Protein AF-A0A1X9SYF9-F1 (afdb_monomer)

Solvent-accessible surface area (backbone atoms only — not comparable to full-atom values): 15281 Å² total; per-residue (Å²): 133,94,76,87,77,91,63,92,72,71,102,50,78,81,69,54,77,59,55,59,50,32,45,74,76,70,69,50,85,77,86,81,74,68,73,82,66,78,78,66,77,74,50,71,61,45,74,48,56,72,55,44,77,38,65,76,47,44,72,47,78,45,31,43,41,29,40,47,16,34,39,34,60,60,11,31,36,79,63,63,41,55,64,29,27,32,30,34,43,80,71,40,40,79,76,49,59,80,59,57,72,71,60,48,53,50,50,68,72,63,43,67,86,42,44,50,78,73,77,57,63,93,61,71,82,89,57,60,70,65,59,55,50,53,52,50,52,50,37,45,73,70,63,74,56,64,80,49,79,79,80,88,78,54,72,68,56,52,57,53,55,73,67,45,77,80,75,72,74,69,72,81,76,66,73,73,78,72,69,80,60,54,77,64,53,50,49,50,54,50,50,52,53,50,52,54,50,54,52,51,51,53,52,49,52,52,51,50,50,51,52,53,52,52,62,68,34,67,68,49,50,49,50,55,48,49,54,55,15,61,78,34,42,94,78,50,18,59,66,54,36,56,59,50,49,53,52,53,53,56,64,72,74,108

Secondary structure (DSSP, 8-state):
-------S--S-TT--HHHHHIIIII-------------PPPPPPEE-TT-EE-TT-EE-TT-EE-TT-EE-TT-EE-S-B-TTEEEETTTTEEEEESS-HHHHHHHHHHTGGGS-GGGGTT--TTS-HHHHHHHHHHHHHTT-----------HHHHHHHHHS-------S----------HHHHHHHHHHHHHHHHHHHHHHHHHHHHHHHHHHSHHHHHHHHHHHHHHTGGGTHHHHHHHHHHHHHHHHH-

Organism: NCBI:txid1660073

Mean predicted aligned error: 18.19 Å

Foldseek 3Di:
DPDDDPDLDDLALPPCPNQVVCCVPVVDHDDRDNPPPPPPPFADEAEDALEAEDACEAERTNEYADALEYEDHNEDDDHHDDHQFYWGDVPIDGPDGPDDPVLSVLCVVLVVVQWDPCVQPPPDPVDDSVSSSVVSVVCVVVVVTDGDDDDDDDPVNVVVVVPDDPPPPPPPDPDPPPDPPPPVVVVVVVVVVVVVVVVVVVVVVVVVVVVVVVCLDLVNQLVVLVVVLVVCVVVVSVVVSVVVNVVSVVVSVD

Sequence (254 aa):
MDTISTSSFIYNPTFYIFKDASIRQIGKSYTHTPCHHLVSPSPLTIFENDVYVCTNALLKPGITLHTGCVVAQNAIVTKDVPPYAIVGGSPAKILKYRFDEPTRNRLLKLKWWEYHFADFDGIDAMKDINYYLDELESRIQNQTIKPFYPRKMQFEELIQISKQPVSVVKPQTTPQPPQEPSLQDQIISLKEQISKKDNEIKALQTSYQKAANFKNHLSYKLGNSLIKAHKSWYKGGYIKFIFEAIKIKNKHKN

Radius of gyration: 36.3 Å; Cα contacts (8 Å, |Δi|>4): 232; chains: 1; bounding box: 90×68×86 Å

InterPro domains:
  IPR011004 Trimeric LpxA-like superfamily [SSF51161] (45-119)
  IPR050179 Transferase hexapeptide repeat [PTHR43300] (45-107)
  IPR059418 Repeat of unknown function DUF8374 [PF28160] (207-254)

pLDDT: mean 83.13, std 14.81, range [39.03, 98.5]

Structure (mmCIF, N/CA/C/O backbone):
data_AF-A0A1X9SYF9-F1
#
_entry.id   AF-A0A1X9SYF9-F1
#
loop_
_atom_site.group_PDB
_atom_site.id
_atom_site.type_symbol
_atom_site.label_atom_id
_atom_site.label_alt_id
_atom_site.label_comp_id
_atom_site.label_asym_id
_atom_site.label_entity_id
_atom_site.label_seq_id
_atom_site.pdbx_PDB_ins_code
_atom_site.Cartn_x
_atom_site.Cartn_y
_atom_site.Cartn_z
_atom_site.occupancy
_atom_site.B_iso_or_equiv
_atom_site.auth_seq_id
_atom_site.auth_comp_id
_atom_site.auth_asym_id
_atom_site.auth_atom_id
_atom_site.pdbx_PDB_model_num
ATOM 1 N N . MET A 1 1 ? 29.650 -4.340 -17.008 1.00 48.00 1 MET A N 1
ATOM 2 C CA . MET A 1 1 ? 29.588 -4.624 -18.459 1.00 48.00 1 MET A CA 1
ATOM 3 C C . MET A 1 1 ? 28.233 -5.267 -18.652 1.00 48.00 1 MET A C 1
ATOM 5 O O . MET A 1 1 ? 28.071 -6.427 -18.304 1.00 48.00 1 MET A O 1
ATOM 9 N N . ASP A 1 2 ? 27.238 -4.475 -19.041 1.00 58.78 2 ASP A N 1
ATOM 10 C CA . ASP A 1 2 ? 25.835 -4.809 -18.730 1.00 58.78 2 ASP A CA 1
ATOM 11 C C . ASP A 1 2 ? 25.150 -5.578 -19.869 1.00 58.78 2 ASP A C 1
ATOM 13 O O . ASP A 1 2 ? 24.033 -6.065 -19.732 1.00 58.78 2 ASP A O 1
ATOM 17 N N . THR A 1 3 ? 25.848 -5.729 -20.996 1.00 61.09 3 THR A N 1
ATOM 18 C CA . THR A 1 3 ? 25.384 -6.448 -22.182 1.00 61.09 3 THR A CA 1
ATOM 19 C C . THR A 1 3 ? 26.535 -7.217 -22.822 1.00 61.09 3 THR A C 1
ATOM 21 O O . THR A 1 3 ? 27.606 -6.649 -23.050 1.00 61.09 3 THR A O 1
ATOM 24 N N . ILE A 1 4 ? 26.295 -8.479 -23.175 1.00 63.41 4 ILE A N 1
ATOM 25 C CA . ILE A 1 4 ? 27.178 -9.317 -23.996 1.00 63.41 4 ILE A CA 1
ATOM 26 C C . ILE A 1 4 ? 26.390 -9.700 -25.250 1.00 63.41 4 ILE A C 1
ATOM 28 O O . ILE A 1 4 ? 25.206 -10.015 -25.166 1.00 63.41 4 ILE A O 1
ATOM 32 N N . SER A 1 5 ? 27.028 -9.656 -26.416 1.00 69.31 5 SER A N 1
ATOM 33 C CA . SER A 1 5 ? 26.413 -10.038 -27.687 1.00 69.31 5 SER A CA 1
ATOM 34 C C . SER A 1 5 ? 27.425 -10.777 -28.551 1.00 69.31 5 SER A C 1
ATOM 36 O O . SER A 1 5 ? 28.618 -10.476 -28.520 1.00 69.31 5 SER A O 1
ATOM 38 N N . THR A 1 6 ? 26.934 -11.751 -29.312 1.00 76.88 6 THR A N 1
ATOM 39 C CA . THR A 1 6 ? 27.707 -12.540 -30.280 1.00 76.88 6 THR A CA 1
ATOM 40 C C . THR A 1 6 ? 27.831 -11.845 -31.635 1.00 76.88 6 THR A C 1
ATOM 42 O O . THR A 1 6 ? 28.597 -12.297 -32.483 1.00 76.88 6 THR A O 1
ATOM 45 N N . SER A 1 7 ? 27.096 -10.749 -31.855 1.00 72.94 7 SER A N 1
ATOM 46 C CA . SER A 1 7 ? 27.163 -9.999 -33.105 1.00 72.94 7 SER A CA 1
ATOM 47 C C . SER A 1 7 ? 28.492 -9.265 -33.224 1.00 72.94 7 SER A C 1
ATOM 49 O O . SER A 1 7 ? 28.841 -8.463 -32.360 1.00 72.94 7 SER A O 1
ATOM 51 N N . SER A 1 8 ? 29.186 -9.464 -34.344 1.00 67.69 8 SER A N 1
ATOM 52 C CA . SER A 1 8 ? 30.403 -8.721 -34.694 1.00 67.69 8 SER A CA 1
ATOM 53 C C . SER A 1 8 ? 30.142 -7.239 -34.999 1.00 67.69 8 SER A C 1
ATOM 55 O O . SER A 1 8 ? 31.089 -6.466 -35.128 1.00 67.69 8 SER A O 1
ATOM 57 N N . PHE A 1 9 ? 28.871 -6.833 -35.104 1.00 67.56 9 PHE A N 1
ATOM 58 C CA . PHE A 1 9 ? 28.447 -5.464 -35.388 1.00 67.56 9 PHE A CA 1
ATOM 59 C C . PHE A 1 9 ? 27.277 -5.048 -34.483 1.00 67.56 9 PHE A C 1
ATOM 61 O O . PHE A 1 9 ? 26.246 -5.723 -34.443 1.00 67.56 9 PHE A O 1
ATOM 68 N N . ILE A 1 10 ? 27.422 -3.944 -33.741 1.00 64.88 10 ILE A N 1
ATOM 69 C CA . ILE A 1 10 ? 26.375 -3.400 -32.859 1.00 64.88 10 ILE A CA 1
ATOM 70 C C . ILE A 1 10 ? 26.370 -1.878 -32.973 1.00 64.88 10 ILE A C 1
ATOM 72 O O . ILE A 1 10 ? 27.423 -1.245 -32.919 1.00 64.88 10 ILE A O 1
ATOM 76 N N . TYR A 1 11 ? 25.176 -1.288 -33.034 1.00 63.00 11 TYR A N 1
ATOM 77 C CA . TYR A 1 11 ? 24.943 0.155 -32.898 1.00 63.00 11 TYR A CA 1
ATOM 78 C C . TYR A 1 11 ? 25.127 0.637 -31.444 1.00 63.00 11 TYR A C 1
ATOM 80 O O . TYR A 1 11 ? 24.291 1.353 -30.904 1.00 63.00 11 TYR A O 1
ATOM 88 N N . ASN A 1 12 ? 26.190 0.198 -30.768 1.00 62.81 12 ASN A N 1
ATOM 89 C CA . ASN A 1 12 ? 26.530 0.624 -29.415 1.00 62.81 12 ASN A CA 1
ATOM 90 C C . ASN A 1 12 ? 27.924 1.259 -29.444 1.00 62.81 12 ASN A C 1
ATOM 92 O O . ASN A 1 12 ? 28.882 0.598 -29.863 1.00 62.81 12 ASN A O 1
ATOM 96 N N . PRO A 1 13 ? 28.067 2.519 -28.993 1.00 59.25 13 PRO A N 1
ATOM 97 C CA . PRO A 1 13 ? 29.336 3.207 -29.072 1.00 59.25 13 PRO A CA 1
ATOM 98 C C . PRO A 1 13 ? 30.442 2.637 -28.170 1.00 59.25 13 PRO A C 1
ATOM 100 O O . PRO A 1 13 ? 31.621 2.904 -28.380 1.00 59.25 13 PRO A O 1
ATOM 103 N N . THR A 1 14 ? 30.076 1.824 -27.184 1.00 61.22 14 THR A N 1
ATOM 104 C CA . THR A 1 14 ? 30.963 1.289 -26.143 1.00 61.22 14 THR A CA 1
ATOM 105 C C . THR A 1 14 ? 31.277 -0.197 -26.352 1.00 61.22 14 THR A C 1
ATOM 107 O O . THR A 1 14 ? 31.866 -0.842 -25.488 1.00 61.22 14 THR A O 1
ATOM 110 N N . PHE A 1 15 ? 30.909 -0.786 -27.491 1.00 67.00 15 PHE A N 1
ATOM 111 C CA . PHE A 1 15 ? 31.170 -2.200 -27.749 1.00 67.00 15 PHE A CA 1
ATOM 112 C C . PHE A 1 15 ? 32.615 -2.435 -28.226 1.00 67.00 15 PHE A C 1
ATOM 114 O O . PHE A 1 15 ? 32.917 -2.403 -29.417 1.00 67.00 15 PHE A O 1
ATOM 121 N N . TYR A 1 16 ? 33.528 -2.649 -27.275 1.00 67.25 16 TYR A N 1
ATOM 122 C CA . TYR A 1 16 ? 34.974 -2.735 -27.529 1.00 67.25 16 TYR A CA 1
ATOM 123 C C . TYR A 1 16 ? 35.494 -4.144 -27.853 1.00 67.25 16 TYR A C 1
ATOM 125 O O . TYR A 1 16 ? 36.619 -4.273 -28.330 1.00 67.25 16 TYR A O 1
ATOM 133 N N . ILE A 1 17 ? 34.688 -5.194 -27.645 1.00 68.56 17 ILE A N 1
ATOM 134 C CA . ILE A 1 17 ? 35.121 -6.601 -27.765 1.00 68.56 17 ILE A CA 1
ATOM 135 C C . ILE A 1 17 ? 35.753 -6.903 -29.137 1.00 68.56 17 ILE A C 1
ATOM 137 O O . ILE A 1 17 ? 36.800 -7.543 -29.203 1.00 68.56 17 ILE A O 1
ATOM 141 N N . PHE A 1 18 ? 35.172 -6.404 -30.232 1.00 68.06 18 PHE A N 1
ATOM 142 C CA . PHE A 1 18 ? 35.691 -6.657 -31.584 1.00 68.06 18 PHE A CA 1
ATOM 143 C C . PHE A 1 18 ? 36.717 -5.623 -32.067 1.00 68.06 18 PHE A C 1
ATOM 145 O O . PHE A 1 18 ? 37.439 -5.890 -33.028 1.00 68.06 18 PHE A O 1
ATOM 152 N N . LYS A 1 19 ? 36.843 -4.477 -31.381 1.00 67.19 19 LYS A N 1
ATOM 153 C CA . LYS A 1 19 ? 37.861 -3.462 -31.693 1.00 67.19 19 LYS A CA 1
ATOM 154 C C . LYS A 1 19 ? 39.260 -4.019 -31.450 1.00 67.19 19 LYS A C 1
ATOM 156 O O . LYS A 1 19 ? 40.113 -3.963 -32.335 1.00 67.19 19 LYS A O 1
ATOM 161 N N . ASP A 1 20 ? 39.459 -4.625 -30.282 1.00 69.44 20 ASP A N 1
ATOM 162 C CA . ASP A 1 20 ? 40.738 -5.225 -29.901 1.00 69.44 20 ASP A CA 1
ATOM 163 C C . ASP A 1 20 ? 41.093 -6.418 -30.799 1.00 69.44 20 ASP A C 1
ATOM 165 O O . ASP A 1 20 ? 42.248 -6.571 -31.201 1.00 69.44 20 ASP A O 1
ATOM 169 N N . ALA A 1 21 ? 40.100 -7.235 -31.169 1.00 71.31 21 ALA A N 1
ATOM 170 C CA . ALA A 1 21 ? 40.290 -8.357 -32.088 1.00 71.31 21 ALA A CA 1
ATOM 171 C C . ALA A 1 21 ? 40.690 -7.892 -33.502 1.00 71.31 21 ALA A C 1
ATOM 173 O O . ALA A 1 21 ? 41.637 -8.433 -34.074 1.00 71.31 21 ALA A O 1
ATOM 174 N N . SER A 1 22 ? 40.038 -6.852 -34.041 1.00 72.00 22 SER A N 1
ATOM 175 C CA . SER A 1 22 ? 40.358 -6.283 -35.362 1.00 72.00 22 SER A CA 1
ATOM 176 C C . SER A 1 22 ? 41.793 -5.756 -35.435 1.00 72.00 22 SER A C 1
ATOM 178 O O . SER A 1 22 ? 42.505 -6.030 -36.403 1.00 72.00 22 SER A O 1
ATOM 180 N N . ILE A 1 23 ? 42.244 -5.043 -34.395 1.00 74.81 23 ILE A N 1
ATOM 181 C CA . ILE A 1 23 ? 43.609 -4.502 -34.328 1.00 74.81 23 ILE A CA 1
ATOM 182 C C . ILE A 1 23 ? 44.635 -5.640 -34.258 1.00 74.81 23 ILE A C 1
ATOM 184 O O . ILE A 1 23 ? 45.620 -5.612 -34.991 1.00 74.81 23 ILE A O 1
ATOM 188 N N . ARG A 1 24 ? 44.399 -6.657 -33.415 1.00 76.88 24 ARG A N 1
ATOM 189 C CA . ARG A 1 24 ? 45.356 -7.754 -33.186 1.00 76.88 24 ARG A CA 1
ATOM 190 C C . ARG A 1 24 ? 45.453 -8.751 -34.342 1.00 76.88 24 ARG A C 1
ATOM 192 O O . ARG A 1 24 ? 46.541 -9.255 -34.589 1.00 76.88 24 ARG A O 1
ATOM 199 N N . GLN A 1 25 ? 44.343 -9.074 -35.007 1.00 77.62 25 GLN A N 1
ATOM 200 C CA . GLN A 1 25 ? 44.302 -10.159 -36.002 1.00 77.62 25 GLN A CA 1
ATOM 201 C C . GLN A 1 25 ? 44.331 -9.670 -37.450 1.00 77.62 25 GLN A C 1
ATOM 203 O O . GLN A 1 25 ? 44.892 -10.341 -38.309 1.00 77.62 25 GLN A O 1
ATOM 208 N N . ILE A 1 26 ? 43.712 -8.522 -37.732 1.00 77.12 26 ILE A N 1
ATOM 209 C CA . ILE A 1 26 ? 43.494 -8.037 -39.105 1.00 77.12 26 ILE A CA 1
ATOM 210 C C . ILE A 1 26 ? 44.388 -6.818 -39.399 1.00 77.12 26 ILE A C 1
ATOM 212 O O . ILE A 1 26 ? 44.565 -6.446 -40.557 1.00 77.12 26 ILE A O 1
ATOM 216 N N . GLY A 1 27 ? 44.959 -6.180 -38.366 1.00 76.56 27 GLY A N 1
ATOM 217 C CA . GLY A 1 27 ? 45.813 -4.993 -38.503 1.00 76.56 27 GLY A CA 1
ATOM 218 C C . GLY A 1 27 ? 45.070 -3.757 -39.021 1.00 76.56 27 GLY A C 1
ATOM 219 O O . GLY A 1 27 ? 45.690 -2.757 -39.376 1.00 76.56 27 GLY A O 1
ATOM 220 N N . LYS A 1 28 ? 43.735 -3.812 -39.082 1.00 73.69 28 LYS A N 1
ATOM 221 C CA . LYS A 1 28 ? 42.882 -2.718 -39.548 1.00 73.69 28 LYS A CA 1
ATOM 222 C C . LYS A 1 28 ? 42.306 -1.977 -38.350 1.00 73.69 28 LYS A C 1
ATOM 224 O O . LYS A 1 28 ? 41.539 -2.539 -37.565 1.00 73.69 28 LYS A O 1
ATOM 229 N N . SER A 1 29 ? 42.673 -0.704 -38.235 1.00 66.38 29 SER A N 1
ATOM 230 C CA . SER A 1 29 ? 42.016 0.244 -37.338 1.00 66.38 29 SER A CA 1
ATOM 231 C C . SER A 1 29 ? 40.744 0.765 -38.004 1.00 66.38 29 SER A C 1
ATOM 233 O O . SER A 1 29 ? 40.752 1.054 -39.200 1.00 66.38 29 SER A O 1
ATOM 235 N N . TYR A 1 30 ? 39.655 0.891 -37.250 1.00 68.12 30 TYR A N 1
ATOM 236 C CA . TYR A 1 30 ? 38.452 1.582 -37.704 1.00 68.12 30 TYR A CA 1
ATOM 237 C C . TYR A 1 30 ? 38.091 2.685 -36.712 1.00 68.12 30 TYR A C 1
ATOM 239 O O . TYR A 1 30 ? 38.169 2.509 -35.491 1.00 68.12 30 TYR A O 1
ATOM 247 N N . THR A 1 31 ? 37.717 3.845 -37.245 1.00 64.50 31 THR A N 1
ATOM 248 C CA . THR A 1 31 ? 37.314 4.998 -36.448 1.00 64.50 31 THR A CA 1
ATOM 249 C C . THR A 1 31 ? 35.909 4.750 -35.933 1.00 64.50 31 THR A C 1
ATOM 251 O O . THR A 1 31 ? 34.949 4.680 -36.698 1.00 64.50 31 THR A O 1
ATOM 254 N N . HIS A 1 32 ? 35.784 4.580 -34.624 1.00 60.88 32 HIS A N 1
ATOM 255 C CA . HIS A 1 32 ? 34.481 4.559 -33.989 1.00 60.88 32 HIS A CA 1
ATOM 256 C C . HIS A 1 32 ? 33.986 6.003 -33.894 1.00 60.88 32 HIS A C 1
ATOM 258 O O . HIS A 1 32 ? 34.564 6.802 -33.160 1.00 60.88 32 HIS A O 1
ATOM 264 N N . THR A 1 33 ? 32.973 6.365 -34.680 1.00 61.00 33 THR A N 1
ATOM 265 C CA . THR A 1 33 ? 32.256 7.622 -34.463 1.00 61.00 33 THR A CA 1
ATOM 266 C C . THR A 1 33 ? 31.237 7.350 -33.361 1.00 61.00 33 THR A C 1
ATOM 268 O O . THR A 1 33 ? 30.272 6.621 -33.619 1.00 61.00 33 THR A O 1
ATOM 271 N N . PRO A 1 34 ? 31.424 7.872 -32.132 1.00 58.28 34 PRO A N 1
ATOM 272 C CA . PRO A 1 34 ? 30.404 7.756 -31.108 1.00 58.28 34 PRO A CA 1
ATOM 273 C C . PRO A 1 34 ? 29.142 8.373 -31.678 1.00 58.28 34 PRO A C 1
ATOM 275 O O . PRO A 1 34 ? 29.116 9.546 -32.057 1.00 58.28 34 PRO A O 1
ATOM 278 N N . CYS A 1 35 ? 28.098 7.562 -31.807 1.00 52.97 35 CYS A N 1
ATOM 279 C CA . CYS A 1 35 ? 26.829 8.118 -32.186 1.00 52.97 35 CYS A CA 1
ATOM 280 C C . CYS A 1 35 ? 26.356 8.911 -30.958 1.00 52.97 35 CYS A C 1
ATOM 282 O O . CYS A 1 35 ? 25.985 8.363 -29.922 1.00 52.97 35 CYS A O 1
ATOM 284 N N . HIS A 1 36 ? 26.485 10.237 -31.037 1.00 52.47 36 HIS A N 1
ATOM 285 C CA . HIS A 1 36 ? 25.895 11.180 -30.090 1.00 52.47 36 HIS A CA 1
ATOM 286 C C . HIS A 1 36 ? 24.378 11.181 -30.313 1.00 52.47 36 HIS A C 1
ATOM 288 O O . HIS A 1 36 ? 23.775 12.181 -30.692 1.00 52.47 36 HIS A O 1
ATOM 294 N N . HIS A 1 37 ? 23.745 10.016 -30.205 1.00 52.41 37 HIS A N 1
ATOM 295 C CA . HIS A 1 37 ? 22.302 9.912 -30.253 1.00 52.41 37 HIS A CA 1
ATOM 296 C C . HIS A 1 37 ? 21.805 10.402 -28.907 1.00 52.41 37 HIS A C 1
ATOM 298 O O . HIS A 1 37 ? 21.926 9.703 -27.907 1.00 52.41 37 HIS A O 1
ATOM 304 N N . LEU A 1 38 ? 21.361 11.661 -28.916 1.00 53.19 38 LEU A N 1
ATOM 305 C CA . LEU A 1 38 ? 20.240 12.198 -28.153 1.00 53.19 38 LEU A CA 1
ATOM 306 C C . LEU A 1 38 ? 19.784 11.228 -27.060 1.00 53.19 38 LEU A C 1
ATOM 308 O O . LEU A 1 38 ? 18.825 10.480 -27.251 1.00 53.19 38 LEU A O 1
ATOM 312 N N . VAL A 1 39 ? 20.481 11.213 -25.921 1.00 56.66 39 VAL A N 1
ATOM 313 C CA . VAL A 1 39 ? 19.925 10.613 -24.711 1.00 56.66 39 VAL A CA 1
ATOM 314 C C . VAL A 1 39 ? 18.784 11.545 -24.337 1.00 56.66 39 VAL A C 1
ATOM 316 O O . VAL A 1 39 ? 18.967 12.512 -23.601 1.00 56.66 39 VAL A O 1
ATOM 319 N N . SER A 1 40 ? 17.620 11.334 -24.952 1.00 60.59 40 SER A N 1
ATOM 320 C CA . SER A 1 40 ? 16.382 11.947 -24.505 1.00 60.59 40 SER A CA 1
ATOM 321 C C . SER A 1 40 ? 16.305 11.650 -23.012 1.00 60.59 40 SER A C 1
ATOM 323 O O . SER A 1 40 ? 16.471 10.477 -22.655 1.00 60.59 40 SER A O 1
ATOM 325 N N . PRO A 1 41 ? 16.149 12.671 -22.151 1.00 67.44 41 PRO A N 1
ATOM 326 C CA . PRO A 1 41 ? 16.123 12.454 -20.716 1.00 67.44 41 PRO A CA 1
ATOM 327 C C . PRO A 1 41 ? 15.114 11.347 -20.441 1.00 67.44 41 PRO A C 1
ATOM 329 O O . PRO A 1 41 ? 13.968 11.431 -20.890 1.00 67.44 41 PRO A O 1
ATOM 332 N N . SER A 1 42 ? 15.577 10.267 -19.804 1.00 69.06 42 SER A N 1
ATOM 333 C CA . SER A 1 42 ? 14.707 9.148 -19.467 1.00 69.06 42 SER A CA 1
ATOM 334 C C . SER A 1 42 ? 13.478 9.714 -18.759 1.00 69.06 42 SER A C 1
ATOM 336 O O . SER A 1 42 ? 13.645 10.533 -17.848 1.00 69.06 42 SER A O 1
ATOM 338 N N . PRO A 1 43 ? 12.258 9.342 -19.181 1.00 83.69 43 PRO A N 1
ATOM 339 C CA . PRO A 1 43 ? 11.055 9.874 -18.567 1.00 83.69 43 PRO A CA 1
ATOM 340 C C . PRO A 1 43 ? 11.101 9.607 -17.059 1.00 83.69 43 PRO A C 1
ATOM 342 O O . PRO A 1 43 ? 11.508 8.529 -16.618 1.00 83.69 43 PRO A O 1
ATOM 345 N N . LEU A 1 44 ? 10.739 10.624 -16.278 1.00 89.88 44 LEU A N 1
ATOM 346 C CA . LEU A 1 44 ? 10.793 10.581 -14.819 1.00 89.88 44 LEU A CA 1
ATOM 347 C C . LEU A 1 44 ? 9.846 9.495 -14.300 1.00 89.88 44 LEU A C 1
ATOM 349 O O . LEU A 1 44 ? 8.659 9.503 -14.613 1.00 89.88 44 LEU A O 1
ATOM 353 N N . THR A 1 45 ? 10.373 8.569 -13.501 1.00 93.00 45 THR A N 1
ATOM 354 C CA . THR A 1 45 ? 9.554 7.607 -12.756 1.00 93.00 45 THR A CA 1
ATOM 355 C C . THR A 1 45 ? 9.027 8.287 -11.497 1.00 93.00 45 THR A C 1
ATOM 357 O O . THR A 1 45 ? 9.816 8.795 -10.698 1.00 93.00 45 THR A O 1
ATOM 360 N N . ILE A 1 46 ? 7.708 8.300 -11.318 1.00 95.81 46 ILE A N 1
ATOM 361 C CA . ILE A 1 46 ? 7.040 9.003 -10.217 1.00 95.81 46 ILE A CA 1
ATOM 362 C C . ILE A 1 46 ? 6.632 7.992 -9.146 1.00 95.81 46 ILE A C 1
ATOM 364 O O . ILE A 1 46 ? 6.004 6.975 -9.439 1.00 95.81 46 ILE A O 1
ATOM 368 N N . PHE A 1 47 ? 6.979 8.294 -7.899 1.00 96.69 47 PHE A N 1
ATOM 369 C CA . PHE A 1 47 ? 6.547 7.554 -6.720 1.00 96.69 47 PHE A CA 1
ATOM 370 C C . PHE A 1 47 ? 5.611 8.453 -5.922 1.00 96.69 47 PHE A C 1
ATOM 372 O O . PHE A 1 47 ? 5.993 9.561 -5.546 1.00 96.69 47 PHE A O 1
ATOM 379 N N . GLU A 1 48 ? 4.389 7.988 -5.690 1.00 96.19 48 GLU A N 1
ATOM 380 C CA . GLU A 1 48 ? 3.453 8.666 -4.799 1.00 96.19 48 GLU A CA 1
ATOM 381 C C . GLU A 1 48 ? 3.671 8.246 -3.329 1.00 96.19 48 GLU A C 1
ATOM 383 O O . GLU A 1 48 ? 4.717 7.715 -2.951 1.00 96.19 48 GLU A O 1
ATOM 388 N N . ASN A 1 49 ? 2.688 8.514 -2.470 1.00 95.75 49 ASN A N 1
ATOM 389 C CA . ASN A 1 49 ? 2.794 8.311 -1.028 1.00 95.75 49 ASN A CA 1
ATOM 390 C C . ASN A 1 49 ? 2.552 6.844 -0.639 1.00 95.75 49 ASN A C 1
ATOM 392 O O . ASN A 1 49 ? 1.781 6.141 -1.287 1.00 95.75 49 ASN A O 1
ATOM 396 N N . ASP A 1 50 ? 3.173 6.378 0.446 1.00 95.56 50 ASP A N 1
ATOM 397 C CA . ASP A 1 50 ? 2.985 5.011 0.977 1.00 95.56 50 ASP A CA 1
ATOM 398 C C . ASP A 1 50 ? 3.295 3.883 -0.042 1.00 95.56 50 ASP A C 1
ATOM 400 O O . ASP A 1 50 ? 2.681 2.817 -0.031 1.00 95.56 50 ASP A O 1
ATOM 404 N N . VAL A 1 51 ? 4.232 4.111 -0.969 1.00 97.38 51 VAL A N 1
ATOM 405 C CA . VAL A 1 51 ? 4.658 3.102 -1.954 1.00 97.38 51 VAL A CA 1
ATOM 406 C C . VAL A 1 51 ? 5.707 2.171 -1.348 1.00 97.38 51 VAL A C 1
ATOM 408 O O . VAL A 1 51 ? 6.720 2.624 -0.815 1.00 97.38 51 VAL A O 1
ATOM 411 N N . TYR A 1 52 ? 5.509 0.858 -1.491 1.00 97.19 52 TYR A N 1
ATOM 412 C CA . TYR A 1 52 ? 6.450 -0.155 -1.013 1.00 97.19 52 TYR A CA 1
ATOM 413 C C . TYR A 1 52 ? 7.070 -0.941 -2.171 1.00 97.19 52 TYR A C 1
ATOM 415 O O . TYR A 1 52 ? 6.376 -1.669 -2.881 1.00 97.19 52 TYR A O 1
ATOM 423 N N . VAL A 1 53 ? 8.388 -0.832 -2.355 1.00 97.12 53 VAL A N 1
ATOM 424 C CA . VAL A 1 53 ? 9.134 -1.582 -3.378 1.00 97.12 53 VAL A CA 1
ATOM 425 C C . VAL A 1 53 ? 10.068 -2.579 -2.708 1.00 97.12 53 VAL A C 1
ATOM 427 O O . VAL A 1 53 ? 10.977 -2.201 -1.971 1.00 97.12 53 VAL A O 1
ATOM 430 N N . CYS A 1 54 ? 9.843 -3.866 -2.961 1.00 96.56 54 CYS A N 1
ATOM 431 C CA . CYS A 1 54 ? 10.674 -4.933 -2.423 1.00 96.56 54 CYS A CA 1
ATOM 432 C C . CYS A 1 54 ? 11.990 -5.102 -3.204 1.00 96.56 54 CYS A C 1
ATOM 434 O O . CYS A 1 54 ? 12.176 -4.597 -4.312 1.00 96.56 54 CYS A O 1
ATOM 436 N N . THR A 1 55 ? 12.912 -5.866 -2.618 1.00 96.75 55 THR A N 1
ATOM 437 C CA . THR A 1 55 ? 14.266 -6.103 -3.137 1.00 96.75 55 THR A CA 1
ATOM 438 C C . THR A 1 55 ? 14.278 -6.600 -4.590 1.00 96.75 55 THR A C 1
ATOM 440 O O . THR A 1 55 ? 13.454 -7.425 -4.987 1.00 96.75 55 THR A O 1
ATOM 443 N N . ASN A 1 56 ? 15.253 -6.139 -5.379 1.00 95.69 56 ASN A N 1
ATOM 444 C CA . ASN A 1 56 ? 15.491 -6.554 -6.770 1.00 95.69 56 ASN A CA 1
ATOM 445 C C . ASN A 1 56 ? 14.314 -6.342 -7.744 1.00 95.69 56 ASN A C 1
ATOM 447 O O . ASN A 1 56 ? 14.289 -6.949 -8.814 1.00 95.69 56 ASN A O 1
ATOM 451 N N . ALA A 1 57 ? 13.328 -5.508 -7.409 1.00 96.19 57 ALA A N 1
ATOM 452 C CA . ALA A 1 57 ? 12.320 -5.105 -8.380 1.00 96.19 57 ALA A CA 1
ATOM 453 C C . ALA A 1 57 ? 12.950 -4.235 -9.485 1.00 96.19 57 ALA A C 1
ATOM 455 O O . ALA A 1 57 ? 13.740 -3.332 -9.208 1.00 96.19 57 ALA A O 1
ATOM 456 N N . LEU A 1 58 ? 12.581 -4.496 -10.739 1.00 96.00 58 LEU A N 1
ATOM 457 C CA . LEU A 1 58 ? 12.991 -3.721 -11.907 1.00 96.00 58 LEU A CA 1
ATOM 458 C C . LEU A 1 58 ? 11.815 -2.874 -12.389 1.00 96.00 58 LEU A C 1
ATOM 460 O O . LEU A 1 58 ? 10.743 -3.399 -12.692 1.00 96.00 58 LEU A O 1
ATOM 464 N N . LEU A 1 59 ? 12.023 -1.563 -12.482 1.00 96.00 59 LEU A N 1
ATOM 465 C CA . LEU A 1 59 ? 11.003 -0.601 -12.888 1.00 96.00 59 LEU A CA 1
ATOM 466 C C . LEU A 1 59 ? 11.363 -0.017 -14.252 1.00 96.00 59 LEU A C 1
ATOM 468 O O . LEU A 1 59 ? 12.466 0.497 -14.445 1.00 96.00 59 LEU A O 1
ATOM 472 N N . LYS A 1 60 ? 10.428 -0.071 -15.201 1.00 94.25 60 LYS A N 1
ATOM 473 C CA . LYS A 1 60 ? 10.572 0.634 -16.476 1.00 94.25 60 LYS A CA 1
ATOM 474 C C . LYS A 1 60 ? 10.648 2.152 -16.211 1.00 94.25 60 LYS A C 1
ATOM 476 O O . LYS A 1 60 ? 9.813 2.660 -15.467 1.00 94.25 60 LYS A O 1
ATOM 481 N N . PRO A 1 61 ? 11.587 2.892 -16.827 1.00 90.75 61 PRO A N 1
ATOM 482 C CA . PRO A 1 61 ? 11.607 4.351 -16.740 1.00 90.75 61 PRO A CA 1
ATOM 483 C C . PRO A 1 61 ? 10.294 4.978 -17.229 1.00 90.75 61 PRO A C 1
ATOM 485 O O . PRO A 1 61 ? 9.741 4.542 -18.244 1.00 90.75 61 PRO A O 1
ATOM 488 N N . GLY A 1 62 ? 9.820 6.010 -16.531 1.00 93.25 62 GLY A N 1
ATOM 489 C CA . GLY A 1 62 ? 8.634 6.781 -16.917 1.00 93.25 62 GLY A CA 1
ATOM 490 C C . GLY A 1 62 ? 7.298 6.200 -16.473 1.00 93.25 62 GLY A C 1
ATOM 491 O O . GLY A 1 62 ? 6.275 6.591 -17.026 1.00 93.25 62 GLY A O 1
ATOM 492 N N . ILE A 1 63 ? 7.299 5.253 -15.533 1.00 96.06 63 ILE A N 1
ATOM 493 C CA . ILE A 1 63 ? 6.064 4.746 -14.923 1.00 96.06 63 ILE A CA 1
ATOM 494 C C . ILE A 1 63 ? 5.710 5.523 -13.655 1.00 96.06 63 ILE A C 1
ATOM 496 O O . ILE A 1 63 ? 6.577 6.113 -13.004 1.00 96.06 63 ILE A O 1
ATOM 500 N N . THR A 1 64 ? 4.443 5.452 -13.273 1.00 97.56 64 THR A N 1
ATOM 501 C CA . THR A 1 64 ? 3.930 5.979 -12.009 1.00 97.56 64 THR A CA 1
ATOM 502 C C . THR A 1 64 ? 3.545 4.833 -11.082 1.00 97.56 64 THR A C 1
ATOM 504 O O . THR A 1 64 ? 2.763 3.944 -11.434 1.00 97.56 64 THR A O 1
ATOM 507 N N . LEU A 1 65 ? 4.113 4.847 -9.880 1.00 97.81 65 LEU A N 1
ATOM 508 C CA . LEU A 1 65 ? 3.702 3.995 -8.774 1.00 97.81 65 LEU A CA 1
ATOM 509 C C . LEU A 1 65 ? 2.742 4.796 -7.900 1.00 97.81 65 LEU A C 1
ATOM 511 O O . LEU A 1 65 ? 3.169 5.684 -7.158 1.00 97.81 65 LEU A O 1
ATOM 515 N N . HIS A 1 66 ? 1.446 4.506 -8.022 1.00 98.06 66 HIS A N 1
ATOM 516 C CA . HIS A 1 66 ? 0.427 5.247 -7.295 1.00 98.06 66 HIS A CA 1
ATOM 517 C C . HIS A 1 66 ? 0.401 4.901 -5.805 1.00 98.06 66 HIS A C 1
ATOM 519 O O . HIS A 1 66 ? 0.943 3.895 -5.342 1.00 98.06 66 HIS A O 1
ATOM 525 N N . THR A 1 67 ? -0.287 5.755 -5.062 1.00 97.88 67 THR A N 1
ATOM 526 C CA . THR A 1 67 ? -0.331 5.769 -3.610 1.00 97.88 67 THR A CA 1
ATOM 527 C C . THR A 1 67 ? -0.678 4.401 -3.024 1.00 97.88 67 THR A C 1
ATOM 529 O O . THR A 1 67 ? -1.633 3.741 -3.443 1.00 97.88 67 THR A O 1
ATOM 532 N N . GLY A 1 68 ? 0.084 3.968 -2.023 1.00 96.88 68 GLY A N 1
ATOM 533 C CA . GLY A 1 68 ? -0.186 2.738 -1.284 1.00 96.88 68 GLY A CA 1
ATOM 534 C C . GLY A 1 68 ? 0.150 1.445 -2.033 1.00 96.88 68 GLY A C 1
ATOM 535 O O . GLY A 1 68 ? -0.150 0.366 -1.505 1.00 96.88 68 GLY A O 1
ATOM 536 N N . CYS A 1 69 ? 0.683 1.510 -3.261 1.00 97.69 69 CYS A N 1
ATOM 537 C CA . CYS A 1 69 ? 0.967 0.318 -4.057 1.00 97.69 69 CYS A CA 1
ATOM 538 C C . CYS A 1 69 ? 2.195 -0.456 -3.556 1.00 97.69 69 CYS A C 1
ATOM 540 O O . CYS A 1 69 ? 3.091 0.087 -2.909 1.00 97.69 69 CYS A O 1
ATOM 542 N N . VAL A 1 70 ? 2.222 -1.755 -3.857 1.00 98.25 70 VAL A N 1
ATOM 543 C CA . VAL A 1 70 ? 3.262 -2.681 -3.405 1.00 98.25 70 VAL A CA 1
ATOM 544 C C . VAL A 1 70 ? 3.837 -3.432 -4.595 1.00 98.25 70 VAL A C 1
ATOM 546 O O . VAL A 1 70 ? 3.107 -4.107 -5.320 1.00 98.25 70 VAL A O 1
ATOM 549 N N . VAL A 1 71 ? 5.153 -3.368 -4.763 1.00 98.12 71 VAL A N 1
ATOM 550 C CA . VAL A 1 71 ? 5.898 -4.103 -5.787 1.00 98.12 71 VAL A CA 1
ATOM 551 C C . VAL A 1 71 ? 6.647 -5.252 -5.124 1.00 98.12 71 VAL A C 1
ATOM 553 O O . VAL A 1 71 ? 7.539 -5.029 -4.310 1.00 98.12 71 VAL A O 1
ATOM 556 N N . ALA A 1 72 ? 6.283 -6.485 -5.472 1.00 98.00 72 ALA A N 1
ATOM 557 C CA . ALA A 1 72 ? 6.894 -7.692 -4.929 1.00 98.00 72 ALA A CA 1
ATOM 558 C C . ALA A 1 72 ? 8.371 -7.848 -5.335 1.00 98.00 72 ALA A C 1
ATOM 560 O O . ALA A 1 72 ? 8.852 -7.252 -6.301 1.00 98.00 72 ALA A O 1
ATOM 561 N N . GLN A 1 73 ? 9.086 -8.697 -4.596 1.00 97.44 73 GLN A N 1
ATOM 562 C CA . GLN A 1 73 ? 10.494 -8.993 -4.850 1.00 97.44 73 GLN A CA 1
ATOM 563 C C . GLN A 1 73 ? 10.697 -9.549 -6.269 1.00 97.44 73 GLN A C 1
ATOM 565 O O . GLN A 1 73 ? 9.883 -10.344 -6.742 1.00 97.44 73 GLN A O 1
ATOM 570 N N . ASN A 1 74 ? 11.793 -9.164 -6.933 1.00 97.50 74 ASN A N 1
ATOM 571 C CA . ASN A 1 74 ? 12.145 -9.609 -8.292 1.00 97.50 74 ASN A CA 1
ATOM 572 C C . ASN A 1 74 ? 11.066 -9.329 -9.368 1.00 97.50 74 ASN A C 1
ATOM 574 O O . ASN A 1 74 ? 11.071 -9.957 -10.429 1.00 97.50 74 ASN A O 1
ATOM 578 N N . ALA A 1 75 ? 10.114 -8.422 -9.120 1.00 97.75 75 ALA A N 1
ATOM 579 C CA . ALA A 1 75 ? 9.082 -8.077 -10.097 1.00 97.75 75 ALA A CA 1
ATOM 580 C C . ALA A 1 75 ? 9.632 -7.160 -11.204 1.00 97.75 75 ALA A C 1
ATOM 582 O O . ALA A 1 75 ? 10.408 -6.253 -10.918 1.00 97.75 75 ALA A O 1
ATOM 583 N N . ILE A 1 76 ? 9.190 -7.349 -12.454 1.00 97.81 76 ILE A N 1
ATOM 584 C CA . ILE A 1 76 ? 9.529 -6.469 -13.588 1.00 97.81 76 ILE A CA 1
ATOM 585 C C . ILE A 1 76 ? 8.306 -5.633 -13.968 1.00 97.81 76 ILE A C 1
ATOM 587 O O . ILE A 1 76 ? 7.425 -6.081 -14.708 1.00 97.81 76 ILE A O 1
ATOM 591 N N . VAL A 1 77 ? 8.239 -4.409 -13.452 1.00 97.75 77 VAL A N 1
ATOM 592 C CA . VAL A 1 77 ? 7.112 -3.493 -13.644 1.00 97.75 77 VAL A CA 1
ATOM 593 C C . VAL A 1 77 ? 7.286 -2.717 -14.944 1.00 97.75 77 VAL A C 1
ATOM 595 O O . VAL A 1 77 ? 8.220 -1.938 -15.112 1.00 97.75 77 VAL A O 1
ATOM 598 N N . THR A 1 78 ? 6.365 -2.939 -15.880 1.00 96.69 78 THR A N 1
ATOM 599 C CA . THR A 1 78 ? 6.414 -2.360 -17.236 1.00 96.69 78 THR A CA 1
ATOM 600 C C . THR A 1 78 ? 5.340 -1.304 -17.499 1.00 96.69 78 THR A C 1
ATOM 602 O O . THR A 1 78 ? 5.372 -0.657 -18.549 1.00 96.69 78 THR A O 1
ATOM 605 N N . LYS A 1 79 ? 4.392 -1.137 -16.570 1.00 96.25 79 LYS A N 1
ATOM 606 C CA . LYS A 1 79 ? 3.234 -0.236 -16.646 1.00 96.25 79 LYS A CA 1
ATOM 607 C C . LYS A 1 79 ? 2.989 0.406 -15.283 1.00 96.25 79 LYS A C 1
ATOM 609 O O . LYS A 1 79 ? 3.457 -0.122 -14.277 1.00 96.25 79 LYS A O 1
ATOM 614 N N . ASP A 1 80 ? 2.216 1.483 -15.277 1.00 97.88 80 ASP A N 1
ATOM 615 C CA . ASP A 1 80 ? 1.789 2.157 -14.053 1.00 97.88 80 ASP A CA 1
ATOM 616 C C . ASP A 1 80 ? 1.038 1.203 -13.124 1.00 97.88 80 ASP A C 1
ATOM 618 O O . ASP A 1 80 ? 0.297 0.314 -13.566 1.00 97.88 80 ASP A O 1
ATOM 622 N N . VAL A 1 81 ? 1.254 1.378 -11.823 1.00 98.00 81 VAL A N 1
ATOM 623 C CA . VAL A 1 81 ? 0.681 0.515 -10.790 1.00 98.00 81 VAL A CA 1
ATOM 624 C C . VAL A 1 81 ? -0.441 1.270 -10.082 1.00 98.00 81 VAL A C 1
ATOM 626 O O . VAL A 1 81 ? -0.156 2.307 -9.488 1.00 98.00 81 VAL A O 1
ATOM 629 N N . PRO A 1 82 ? -1.695 0.770 -10.105 1.00 97.94 82 PRO A N 1
ATOM 630 C CA . PRO A 1 82 ? -2.828 1.455 -9.486 1.00 97.94 82 PRO A CA 1
ATOM 631 C C . PRO A 1 82 ? -2.687 1.635 -7.964 1.00 97.94 82 PRO A C 1
ATOM 633 O O . PRO A 1 82 ? -1.982 0.850 -7.317 1.00 97.94 82 PRO A O 1
ATOM 636 N N . PRO A 1 83 ? -3.419 2.595 -7.363 1.00 98.12 83 PRO A N 1
ATOM 637 C CA . PRO A 1 83 ? -3.374 2.814 -5.924 1.00 98.12 83 PRO A CA 1
ATOM 638 C C . PRO A 1 83 ? -3.741 1.553 -5.135 1.00 98.12 83 PRO A C 1
ATOM 640 O O . PRO A 1 83 ? -4.698 0.847 -5.471 1.00 98.12 83 PRO A O 1
ATOM 643 N N . TYR A 1 84 ? -2.985 1.270 -4.075 1.00 98.06 84 TYR A N 1
ATOM 644 C CA . TYR A 1 84 ? -3.144 0.091 -3.212 1.00 98.06 84 TYR A CA 1
ATOM 645 C C . TYR A 1 84 ? -3.094 -1.272 -3.928 1.00 98.06 84 TYR A C 1
ATOM 647 O O . TYR A 1 84 ? -3.476 -2.287 -3.334 1.00 98.06 84 TYR A O 1
ATOM 655 N N . ALA A 1 85 ? -2.640 -1.333 -5.183 1.00 98.25 85 ALA A N 1
ATOM 656 C CA . ALA A 1 85 ? -2.440 -2.592 -5.890 1.00 98.25 85 ALA A CA 1
ATOM 657 C C . ALA A 1 85 ? -1.142 -3.270 -5.435 1.00 98.25 85 ALA A C 1
ATOM 659 O O . ALA A 1 85 ? -0.126 -2.616 -5.209 1.00 98.25 85 ALA A O 1
ATOM 660 N N . ILE A 1 86 ? -1.171 -4.595 -5.337 1.00 98.44 86 ILE A N 1
ATOM 661 C CA . ILE A 1 86 ? 0.002 -5.434 -5.105 1.00 98.44 86 ILE A CA 1
ATOM 662 C C . ILE A 1 86 ? 0.360 -6.088 -6.434 1.00 98.44 86 ILE A C 1
ATOM 664 O O . ILE A 1 86 ? -0.441 -6.853 -6.978 1.00 98.44 86 ILE A O 1
ATOM 668 N N . VAL A 1 87 ? 1.548 -5.800 -6.959 1.00 98.50 87 VAL A N 1
ATOM 669 C CA . VAL A 1 87 ? 2.032 -6.328 -8.239 1.00 98.50 87 VAL A CA 1
ATOM 670 C C . VAL A 1 87 ? 3.230 -7.250 -8.054 1.00 98.50 87 VAL A C 1
ATOM 672 O O . VAL A 1 87 ? 4.061 -7.041 -7.174 1.00 98.50 87 VAL A O 1
ATOM 675 N N . GLY A 1 88 ? 3.340 -8.272 -8.902 1.00 97.94 88 GLY A N 1
ATOM 676 C CA . GLY A 1 88 ? 4.468 -9.202 -8.881 1.00 97.94 88 GLY A CA 1
ATOM 677 C C . GLY A 1 88 ? 4.637 -9.986 -10.1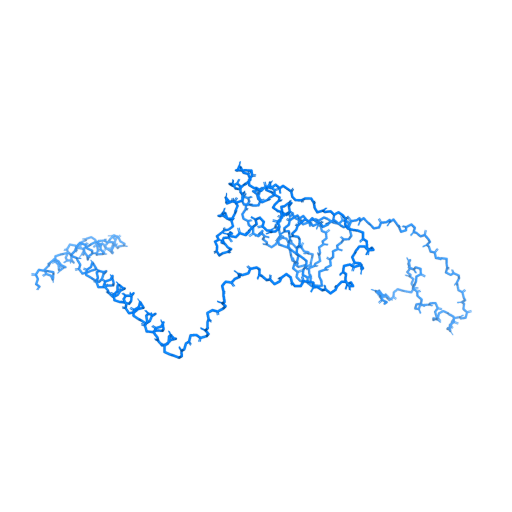79 1.00 97.94 88 GLY A C 1
ATOM 678 O O . GLY A 1 88 ? 3.725 -10.039 -11.007 1.00 97.94 88 GLY A O 1
ATOM 679 N N . GLY A 1 89 ? 5.813 -10.597 -10.347 1.00 96.75 89 GLY A N 1
ATOM 680 C CA . GLY A 1 89 ? 6.173 -11.402 -11.519 1.00 96.75 89 GLY A CA 1
ATOM 681 C C . GLY A 1 89 ? 6.888 -10.626 -12.630 1.00 96.75 89 GLY A C 1
ATOM 682 O O . GLY A 1 89 ? 7.226 -9.453 -12.482 1.00 96.75 89 GLY A O 1
ATOM 683 N N . SER A 1 90 ? 7.127 -11.303 -13.754 1.00 96.31 90 SER A N 1
ATOM 684 C CA . SER A 1 90 ? 7.806 -10.763 -14.937 1.00 96.31 90 SER A CA 1
ATOM 685 C C . SER A 1 90 ? 7.069 -11.197 -16.217 1.00 96.31 90 SER A C 1
ATOM 687 O O . SER A 1 90 ? 7.103 -12.382 -16.550 1.00 96.31 90 SER A O 1
ATOM 689 N N . PRO A 1 91 ? 6.366 -10.291 -16.927 1.00 96.00 91 PRO A N 1
ATOM 690 C CA . PRO A 1 91 ? 6.065 -8.915 -16.527 1.00 96.00 91 PRO A CA 1
ATOM 691 C C . PRO A 1 91 ? 5.133 -8.875 -15.306 1.00 96.00 91 PRO A C 1
ATOM 693 O O . PRO A 1 91 ? 4.297 -9.764 -15.123 1.00 96.00 91 PRO A O 1
ATOM 696 N N . ALA A 1 92 ? 5.268 -7.838 -14.481 1.00 97.50 92 ALA A N 1
ATOM 697 C CA . ALA A 1 92 ? 4.493 -7.688 -13.260 1.00 97.50 92 ALA A CA 1
ATOM 698 C C . ALA A 1 92 ? 2.995 -7.557 -13.566 1.00 97.50 92 ALA A C 1
ATOM 700 O O . ALA A 1 92 ? 2.582 -6.767 -14.420 1.00 97.50 92 ALA A O 1
ATOM 701 N N . LYS A 1 93 ? 2.181 -8.333 -12.849 1.00 98.00 93 LYS A N 1
ATOM 702 C CA . LYS A 1 93 ? 0.716 -8.301 -12.913 1.00 98.00 93 LYS A CA 1
ATOM 703 C C . LYS A 1 93 ? 0.148 -7.964 -11.544 1.00 98.00 93 LYS A C 1
ATOM 705 O O . LYS A 1 93 ? 0.775 -8.255 -10.527 1.00 98.00 93 LYS A O 1
ATOM 710 N N . ILE A 1 94 ? -1.049 -7.383 -11.527 1.00 98.19 94 ILE A N 1
ATOM 711 C CA . ILE A 1 94 ? -1.799 -7.151 -10.291 1.00 98.19 94 ILE A CA 1
ATOM 712 C C . ILE A 1 94 ? -2.200 -8.513 -9.721 1.00 98.19 94 ILE A C 1
ATOM 714 O O . ILE A 1 94 ? -2.901 -9.281 -10.375 1.00 98.19 94 ILE A O 1
ATOM 718 N N . LEU A 1 95 ? -1.723 -8.810 -8.513 1.00 97.56 95 LEU A N 1
ATOM 719 C CA . LEU A 1 95 ? -2.042 -10.026 -7.769 1.00 97.56 95 LEU A CA 1
ATOM 720 C C . LEU A 1 95 ? -3.347 -9.849 -6.993 1.00 97.56 95 LEU A C 1
ATOM 722 O O . LEU A 1 95 ? -4.224 -10.705 -7.030 1.00 97.56 95 LEU A O 1
ATOM 726 N N . LYS A 1 96 ? -3.452 -8.729 -6.273 1.00 97.88 96 LYS A N 1
ATOM 727 C CA . LYS A 1 96 ? -4.627 -8.307 -5.504 1.00 97.88 96 LYS A CA 1
ATOM 728 C C . LYS A 1 96 ? -4.489 -6.838 -5.110 1.00 97.88 96 LYS A C 1
ATOM 730 O O . LYS A 1 96 ? -3.439 -6.236 -5.315 1.00 97.88 96 LYS A O 1
ATOM 735 N N . TYR A 1 97 ? -5.520 -6.291 -4.485 1.00 98.00 97 TYR A N 1
ATOM 736 C CA . TYR A 1 97 ? -5.443 -5.009 -3.788 1.00 98.00 97 TYR A CA 1
ATOM 737 C C . TYR A 1 97 ? -5.248 -5.227 -2.283 1.00 98.00 97 TYR A C 1
ATOM 739 O O . TYR A 1 97 ? -5.644 -6.268 -1.755 1.00 98.00 97 TYR A O 1
ATOM 747 N N . ARG A 1 98 ? -4.633 -4.257 -1.593 1.00 96.50 98 ARG A N 1
ATOM 748 C CA . ARG A 1 98 ? -4.467 -4.280 -0.126 1.00 96.50 98 ARG A CA 1
ATOM 749 C C . ARG A 1 98 ? -5.810 -4.234 0.604 1.00 96.50 98 ARG A C 1
ATOM 751 O O . ARG A 1 98 ? -5.973 -4.934 1.595 1.00 96.50 98 ARG A O 1
ATOM 758 N N . PHE A 1 99 ? -6.747 -3.444 0.078 1.00 96.31 99 PHE A N 1
ATOM 759 C CA . PHE A 1 99 ? -8.065 -3.189 0.663 1.00 96.31 99 PHE A CA 1
ATOM 760 C C . PHE A 1 99 ? -9.171 -3.291 -0.395 1.00 96.31 99 PHE A C 1
ATOM 762 O O . PHE A 1 99 ? -8.892 -3.249 -1.601 1.00 96.31 99 PHE A O 1
ATOM 769 N N . ASP A 1 100 ? -10.418 -3.401 0.054 1.00 95.94 100 ASP A N 1
ATOM 770 C CA . ASP A 1 100 ? -11.620 -3.296 -0.774 1.00 95.94 100 ASP A CA 1
ATOM 771 C C . ASP A 1 100 ? -11.779 -1.889 -1.377 1.00 95.94 100 ASP A C 1
ATOM 773 O O . ASP A 1 100 ? -11.167 -0.916 -0.938 1.00 95.94 100 ASP A O 1
ATOM 777 N N . GLU A 1 101 ? -12.572 -1.784 -2.440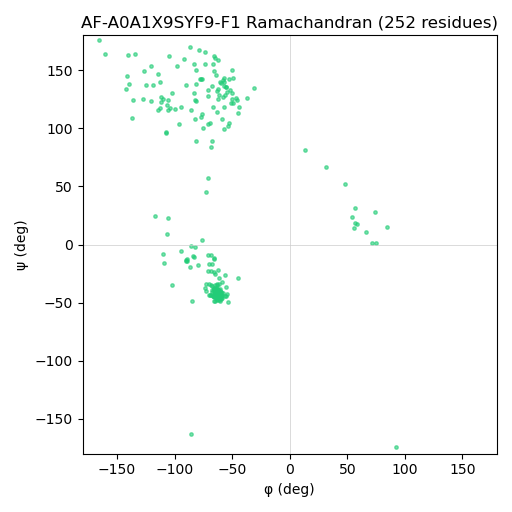 1.00 95.75 101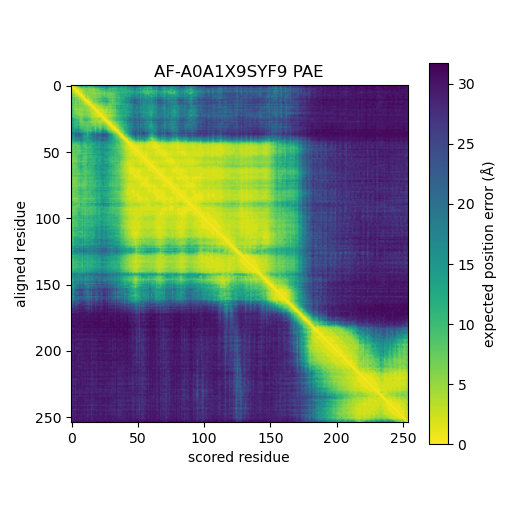 GLU A N 1
ATOM 778 C CA . GLU A 1 101 ? -12.721 -0.542 -3.203 1.00 95.75 101 GLU A CA 1
ATOM 779 C C . GLU A 1 101 ? -13.258 0.650 -2.382 1.00 95.75 101 GLU A C 1
ATOM 781 O O . GLU A 1 101 ? -12.636 1.715 -2.456 1.00 95.75 101 GLU A O 1
ATOM 786 N N . PRO A 1 102 ? -14.315 0.503 -1.554 1.00 96.25 102 PRO A N 1
ATOM 787 C CA . PRO A 1 102 ? -14.753 1.555 -0.635 1.00 96.25 102 PRO A CA 1
ATOM 788 C C . PRO A 1 102 ? -13.635 2.066 0.281 1.00 96.25 102 PRO A C 1
ATOM 790 O O . PRO A 1 102 ? -13.391 3.274 0.338 1.00 96.25 102 PRO A O 1
ATOM 793 N N . THR A 1 103 ? -12.910 1.162 0.942 1.00 95.69 103 THR A N 1
ATOM 794 C CA . THR A 1 103 ? -11.818 1.521 1.860 1.00 95.69 103 THR A CA 1
ATOM 795 C C . THR A 1 103 ? -10.683 2.258 1.147 1.00 95.69 103 THR A C 1
ATOM 797 O O . THR A 1 103 ? -10.199 3.277 1.643 1.00 95.69 103 THR A O 1
ATOM 800 N N . ARG A 1 104 ? -10.282 1.814 -0.054 1.00 95.38 104 ARG A N 1
ATOM 801 C CA . ARG A 1 104 ? -9.258 2.513 -0.859 1.00 95.38 104 ARG A CA 1
ATOM 802 C C . ARG A 1 104 ? -9.676 3.943 -1.190 1.00 95.38 104 ARG A C 1
ATOM 804 O O . ARG A 1 104 ? -8.868 4.858 -1.061 1.00 95.38 104 ARG A O 1
ATOM 811 N N . ASN A 1 105 ? -10.929 4.139 -1.595 1.00 96.06 105 ASN A N 1
ATOM 812 C CA . ASN A 1 105 ? -11.441 5.461 -1.947 1.00 96.06 105 ASN A CA 1
ATOM 813 C C . ASN A 1 105 ? -11.476 6.397 -0.731 1.00 96.06 105 ASN A C 1
ATOM 815 O O . ASN A 1 105 ? -11.121 7.570 -0.858 1.00 96.06 105 ASN A O 1
ATOM 819 N N . ARG A 1 106 ? -11.832 5.877 0.454 1.00 96.00 106 ARG A N 1
ATOM 820 C CA . ARG A 1 106 ? -11.746 6.631 1.716 1.00 96.00 106 ARG A CA 1
ATOM 821 C C . ARG A 1 106 ? -10.312 7.058 2.013 1.00 96.00 106 ARG A C 1
ATOM 823 O O . ARG A 1 106 ? -10.073 8.240 2.234 1.00 96.00 106 ARG A O 1
ATOM 830 N N . LEU A 1 107 ? -9.355 6.136 1.927 1.00 95.44 107 LEU A N 1
ATOM 831 C CA . LEU A 1 107 ? -7.939 6.425 2.170 1.00 95.44 107 LEU A CA 1
ATOM 832 C C . LEU A 1 107 ? -7.373 7.487 1.213 1.00 95.44 107 LEU A C 1
ATOM 834 O O . LEU A 1 107 ? -6.689 8.411 1.654 1.00 95.44 107 LEU A O 1
ATOM 838 N N . LEU A 1 108 ? -7.688 7.388 -0.084 1.00 95.62 108 LEU A N 1
ATOM 839 C CA . LEU A 1 108 ? -7.256 8.365 -1.092 1.00 95.62 108 LEU A CA 1
ATOM 840 C C . LEU A 1 108 ? -7.862 9.752 -0.866 1.00 95.62 108 LEU A C 1
ATOM 842 O O . LEU A 1 108 ? -7.204 10.755 -1.135 1.00 95.62 108 LEU A O 1
ATOM 846 N N . LYS A 1 109 ? -9.105 9.814 -0.375 1.00 95.25 109 LYS A N 1
ATOM 847 C CA . LYS A 1 109 ? -9.771 11.073 -0.029 1.00 95.25 109 LYS A CA 1
ATOM 848 C C . LYS A 1 109 ? -9.198 11.684 1.249 1.00 95.25 109 LYS A C 1
ATOM 850 O O . LYS A 1 109 ? -9.038 12.898 1.307 1.00 95.25 109 LYS A O 1
ATOM 855 N N . LEU A 1 110 ? -8.905 10.848 2.243 1.00 93.25 110 LEU A N 1
ATOM 856 C CA . LEU A 1 110 ? -8.375 11.261 3.539 1.00 93.25 110 LEU A CA 1
ATOM 857 C C . LEU A 1 110 ? -6.953 11.817 3.423 1.00 93.25 110 LEU A C 1
ATOM 859 O O . LEU A 1 110 ? -6.615 12.739 4.153 1.00 93.25 110 LEU A O 1
ATOM 863 N N . LYS A 1 111 ? -6.132 11.254 2.523 1.00 94.31 111 LYS A N 1
ATOM 864 C CA . LYS A 1 111 ? -4.715 11.613 2.346 1.00 94.31 111 LYS A CA 1
ATOM 865 C C . LYS A 1 111 ? -3.954 11.676 3.667 1.00 94.31 111 LYS A C 1
ATOM 867 O O . LYS A 1 111 ? -3.294 12.658 3.988 1.00 94.31 111 LYS A O 1
ATOM 872 N N . TRP A 1 112 ? -4.053 10.601 4.442 1.00 92.25 112 TRP A N 1
ATOM 873 C CA . TRP A 1 112 ? -3.577 10.562 5.825 1.00 92.25 112 TRP A CA 1
ATOM 874 C C . TRP A 1 112 ? -2.084 10.934 5.991 1.00 92.25 112 TRP A C 1
ATOM 876 O O . TRP A 1 112 ? -1.688 11.446 7.031 1.00 92.25 112 TRP A O 1
ATOM 886 N N . TRP A 1 113 ? -1.258 10.736 4.961 1.00 93.00 113 TRP A N 1
ATOM 887 C CA . TRP A 1 113 ? 0.158 11.132 4.932 1.00 93.00 113 TRP A CA 1
ATOM 888 C C . TRP A 1 113 ? 0.395 12.653 4.963 1.00 93.00 113 TRP A C 1
ATOM 890 O O . TRP A 1 113 ? 1.533 13.081 5.138 1.00 93.00 113 TRP A O 1
ATOM 900 N N . GLU A 1 114 ? -0.640 13.478 4.785 1.00 92.38 114 GLU A N 1
ATOM 901 C CA . GLU A 1 114 ? -0.556 14.937 4.928 1.00 92.38 114 GLU A CA 1
ATOM 902 C C . GLU A 1 114 ? -0.663 15.399 6.395 1.00 92.38 114 GLU A C 1
ATOM 904 O O . GLU A 1 114 ? -0.566 16.594 6.649 1.00 92.38 114 GLU A O 1
ATOM 909 N N . TYR A 1 115 ? -0.855 14.499 7.367 1.00 91.94 115 TYR A N 1
ATOM 910 C CA . TYR A 1 115 ? -0.990 14.834 8.793 1.00 91.94 115 TYR A CA 1
ATOM 911 C C . TYR A 1 115 ? 0.260 14.493 9.612 1.00 91.94 115 TYR A C 1
ATOM 913 O O . TYR A 1 115 ? 1.124 13.726 9.179 1.00 91.94 115 TYR A O 1
ATOM 921 N N . HIS A 1 116 ? 0.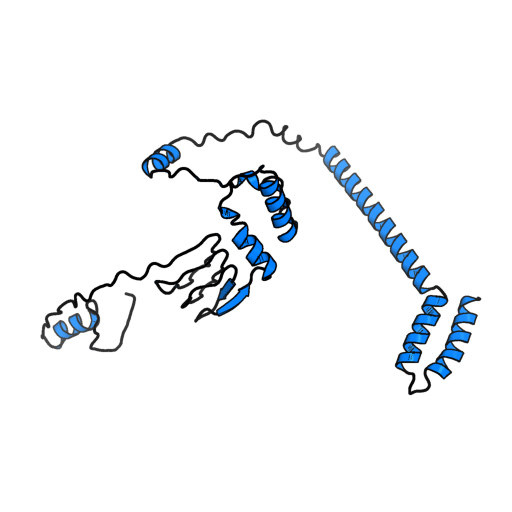385 15.084 10.805 1.00 90.81 116 HIS A N 1
ATOM 922 C CA . HIS A 1 116 ? 1.558 14.882 11.649 1.00 90.81 116 HIS A CA 1
ATOM 923 C C . HIS A 1 116 ? 1.493 13.524 12.352 1.00 90.81 116 HIS A C 1
ATOM 925 O O . HIS A 1 116 ? 0.443 13.105 12.828 1.00 90.81 116 HIS A O 1
ATOM 931 N N . PHE A 1 117 ? 2.633 12.843 12.494 1.00 87.44 117 PHE A N 1
ATOM 932 C CA . PHE A 1 117 ? 2.651 11.491 13.062 1.00 87.44 117 PHE A CA 1
ATOM 933 C C . PHE A 1 117 ? 2.130 11.424 14.514 1.00 87.44 117 PHE A C 1
ATOM 935 O O . PHE A 1 117 ? 1.588 10.405 14.930 1.00 87.44 117 PHE A O 1
ATOM 942 N N . ALA A 1 118 ? 2.278 12.509 15.282 1.00 88.44 118 ALA A N 1
ATOM 943 C CA . ALA A 1 118 ? 1.769 12.600 16.654 1.00 88.44 118 ALA A CA 1
ATOM 944 C C . ALA A 1 118 ? 0.232 12.631 16.726 1.00 88.44 118 ALA A C 1
ATOM 946 O O . ALA A 1 118 ? -0.338 12.249 17.743 1.00 88.44 118 ALA A O 1
ATOM 947 N N . ASP A 1 119 ? -0.446 13.033 15.649 1.00 87.12 119 ASP A N 1
ATOM 948 C CA . ASP A 1 119 ? -1.910 13.104 15.607 1.00 87.12 119 ASP A CA 1
ATOM 949 C C . ASP A 1 119 ? -2.561 11.710 15.595 1.00 87.12 119 ASP A C 1
ATOM 951 O O . ASP A 1 119 ? -3.751 11.560 15.894 1.00 87.12 119 ASP A O 1
ATOM 955 N N . PHE A 1 120 ? -1.771 10.678 15.280 1.00 86.38 120 PHE A N 1
ATOM 956 C CA . PHE A 1 120 ? -2.176 9.274 15.319 1.00 86.38 120 PHE A CA 1
ATOM 957 C C . PHE A 1 120 ? -2.024 8.637 16.706 1.00 86.38 120 PHE A C 1
ATOM 959 O O . PHE A 1 120 ? -2.360 7.462 16.868 1.00 86.38 120 PHE A O 1
ATOM 966 N N . ASP A 1 121 ? -1.535 9.379 17.704 1.00 87.19 121 ASP A N 1
ATOM 967 C CA . ASP A 1 121 ? -1.386 8.852 19.056 1.00 87.19 121 ASP A CA 1
ATOM 968 C C . ASP A 1 121 ? -2.747 8.489 19.678 1.00 87.19 121 ASP A C 1
ATOM 970 O O . ASP A 1 121 ? -3.796 9.093 19.398 1.00 87.19 121 ASP A O 1
ATOM 974 N N . GLY A 1 122 ? -2.736 7.434 20.492 1.00 84.25 122 GLY A N 1
ATOM 975 C CA . GLY A 1 122 ? -3.923 6.877 21.138 1.00 84.25 122 GLY A CA 1
ATOM 976 C C . GLY A 1 122 ? -4.899 6.135 20.215 1.00 84.25 122 GLY A C 1
ATOM 977 O O . GLY A 1 122 ? -5.929 5.663 20.699 1.00 84.25 122 GLY A O 1
ATOM 978 N N . ILE A 1 123 ? -4.617 6.006 18.912 1.00 84.44 123 ILE A N 1
ATOM 979 C CA . ILE A 1 123 ? -5.431 5.166 18.025 1.00 84.44 123 ILE A CA 1
ATOM 980 C C . ILE A 1 123 ? -4.985 3.706 18.167 1.00 84.44 123 ILE A C 1
ATOM 982 O O . ILE A 1 123 ? -3.817 3.368 17.989 1.00 84.44 123 ILE A O 1
ATOM 986 N N . ASP A 1 124 ? -5.932 2.828 18.493 1.00 84.56 124 ASP A N 1
ATOM 987 C CA . ASP A 1 124 ? -5.671 1.401 18.679 1.00 84.56 124 ASP A CA 1
ATOM 988 C C . ASP A 1 124 ? -5.336 0.710 17.346 1.00 84.56 124 ASP A C 1
ATOM 990 O O . ASP A 1 124 ? -6.216 0.429 16.529 1.00 84.56 124 ASP A O 1
ATOM 994 N N . ALA A 1 125 ? -4.049 0.415 17.147 1.00 79.12 125 ALA A N 1
ATOM 995 C CA . ALA A 1 125 ? -3.523 -0.245 15.954 1.00 79.12 125 ALA A CA 1
ATOM 996 C C . ALA A 1 125 ? -3.898 -1.736 15.840 1.00 79.12 125 ALA A C 1
ATOM 998 O O . ALA A 1 125 ? -3.635 -2.347 14.806 1.00 79.12 125 ALA A O 1
ATOM 999 N N . MET A 1 126 ? -4.484 -2.342 16.880 1.00 83.88 126 MET A N 1
ATOM 1000 C CA . MET A 1 126 ? -4.949 -3.736 16.835 1.00 83.88 126 MET A CA 1
ATOM 1001 C C . MET A 1 126 ? -6.344 -3.872 16.208 1.00 83.88 126 MET A C 1
ATOM 1003 O O . MET A 1 126 ? -6.789 -4.990 15.938 1.00 83.88 126 MET A O 1
ATOM 1007 N N . LYS A 1 127 ? -7.053 -2.758 15.988 1.00 88.56 127 LYS A N 1
ATOM 1008 C CA . LYS A 1 127 ? -8.387 -2.736 15.373 1.00 88.56 127 LYS A CA 1
ATOM 1009 C C . LYS A 1 127 ? -8.320 -2.692 13.843 1.00 88.56 127 LYS A C 1
ATOM 1011 O O . LYS A 1 127 ? -7.264 -2.518 13.245 1.00 88.56 127 LYS A O 1
ATOM 1016 N N . ASP A 1 128 ? -9.478 -2.882 13.211 1.00 89.19 128 ASP A N 1
ATOM 1017 C CA . ASP A 1 128 ? -9.614 -2.860 11.751 1.00 89.19 128 ASP A CA 1
ATOM 1018 C C . ASP A 1 128 ? -9.343 -1.466 11.153 1.00 89.19 128 ASP A C 1
ATOM 1020 O O . ASP A 1 128 ? -9.551 -0.434 11.795 1.00 89.19 128 ASP A O 1
ATOM 1024 N N . ILE A 1 129 ? -8.950 -1.434 9.879 1.00 91.25 129 ILE A N 1
ATOM 1025 C CA . ILE A 1 129 ? -8.662 -0.206 9.130 1.00 91.25 129 ILE A CA 1
ATOM 1026 C C . ILE A 1 129 ? -9.868 0.739 9.073 1.00 91.25 129 ILE A C 1
ATOM 1028 O O . ILE A 1 129 ? -9.695 1.953 9.094 1.00 91.25 129 ILE A O 1
ATOM 1032 N N . ASN A 1 130 ? -11.092 0.207 9.051 1.00 91.69 130 ASN A N 1
ATOM 1033 C CA . ASN A 1 130 ? -12.298 1.033 9.035 1.00 91.69 130 ASN A CA 1
ATOM 1034 C C . ASN A 1 130 ? -12.466 1.834 10.327 1.00 91.69 130 ASN A C 1
ATOM 1036 O O . ASN A 1 130 ? -12.763 3.020 10.260 1.00 91.69 130 ASN A O 1
ATOM 1040 N N . TYR A 1 131 ? -12.182 1.222 11.480 1.00 91.75 131 TYR A N 1
ATOM 1041 C CA . TYR A 1 131 ? -12.197 1.924 12.765 1.00 91.75 131 TYR A CA 1
ATOM 1042 C C . TYR A 1 131 ? -11.180 3.070 12.783 1.00 91.75 131 TYR A C 1
ATOM 1044 O O . TYR A 1 131 ? -11.474 4.166 13.252 1.00 91.75 131 TYR A O 1
ATOM 1052 N N . TYR A 1 132 ? -9.987 2.823 12.239 1.00 90.88 132 TYR A N 1
ATOM 1053 C CA . TYR A 1 132 ? -8.940 3.834 12.130 1.00 90.88 132 TYR A CA 1
ATOM 1054 C C . TYR A 1 132 ? -9.368 5.020 11.249 1.00 90.88 132 TYR A C 1
ATOM 1056 O O . TYR A 1 132 ? -9.153 6.176 11.613 1.00 90.88 132 TYR A O 1
ATOM 1064 N N . LEU A 1 133 ? -10.012 4.738 10.112 1.00 92.44 133 LEU A N 1
ATOM 1065 C CA . LEU A 1 133 ? -10.562 5.767 9.229 1.00 92.44 133 LEU A CA 1
ATOM 1066 C C . LEU A 1 133 ? -11.666 6.580 9.911 1.00 92.44 133 LEU A C 1
ATOM 1068 O O . LEU A 1 133 ? -11.643 7.804 9.820 1.00 92.44 133 LEU A O 1
ATOM 1072 N N . ASP A 1 134 ? -12.590 5.922 10.614 1.00 93.00 134 ASP A N 1
ATOM 1073 C CA . ASP A 1 134 ? -13.692 6.586 11.320 1.00 93.00 134 ASP A CA 1
ATOM 1074 C C . ASP A 1 134 ? -13.167 7.545 12.405 1.00 93.00 134 ASP A C 1
ATOM 1076 O O . ASP A 1 134 ? -13.621 8.686 12.517 1.00 93.00 134 ASP A O 1
ATOM 1080 N N . GLU A 1 135 ? -12.167 7.108 13.174 1.00 91.12 135 GLU A N 1
ATOM 1081 C CA . GLU A 1 135 ? -11.533 7.916 14.218 1.00 91.12 135 GLU A CA 1
ATOM 1082 C C . GLU A 1 135 ? -10.824 9.144 13.629 1.00 91.12 135 GLU A C 1
ATOM 1084 O O . GLU A 1 135 ? -10.995 10.263 14.119 1.00 91.12 135 GLU A O 1
ATOM 1089 N N . LEU A 1 136 ? -10.065 8.970 12.544 1.00 90.75 136 LEU A N 1
ATOM 1090 C CA . LEU A 1 136 ? -9.396 10.088 11.877 1.00 90.75 136 LEU A CA 1
ATOM 1091 C C . LEU A 1 136 ? -10.380 11.075 11.256 1.00 90.75 136 LEU A C 1
ATOM 1093 O O . LEU A 1 136 ? -10.217 12.286 11.412 1.00 90.75 136 LEU A O 1
ATOM 1097 N N . GLU A 1 137 ? -11.413 10.576 10.582 1.00 92.38 137 GLU A N 1
ATOM 1098 C CA . GLU A 1 137 ? -12.464 11.413 10.009 1.00 92.38 137 GLU A CA 1
ATOM 1099 C C . GLU A 1 137 ? -13.172 12.225 11.106 1.00 92.38 137 GLU A C 1
ATOM 1101 O O . GLU A 1 137 ? -13.381 13.428 10.930 1.00 92.38 137 GLU A O 1
ATOM 1106 N N . SER A 1 138 ? -13.448 11.620 12.266 1.00 92.12 138 SER A N 1
ATOM 1107 C CA . SER A 1 138 ? -14.003 12.307 13.441 1.00 92.12 138 SER A CA 1
ATOM 1108 C C . SER A 1 138 ? -13.073 13.411 13.960 1.00 92.12 138 SER A C 1
ATOM 1110 O O . SER A 1 138 ? -13.498 14.553 14.153 1.00 92.12 138 SER A O 1
ATOM 1112 N N . ARG A 1 139 ? -11.774 13.131 14.121 1.00 91.56 139 ARG A N 1
ATOM 1113 C CA . ARG A 1 139 ? -10.790 14.129 14.586 1.00 91.56 139 ARG A CA 1
ATOM 1114 C C . ARG A 1 139 ? -10.633 15.307 13.619 1.00 91.56 139 ARG A C 1
ATOM 1116 O O . ARG A 1 139 ? -10.453 16.443 14.064 1.00 91.56 139 ARG A O 1
ATOM 1123 N N . ILE A 1 140 ? -10.732 15.062 12.312 1.00 90.62 140 ILE A N 1
ATOM 1124 C CA . ILE A 1 140 ? -10.709 16.113 11.283 1.00 90.62 140 ILE A CA 1
ATOM 1125 C C . ILE A 1 140 ? -11.991 16.952 11.340 1.00 90.62 140 ILE A C 1
ATOM 1127 O O . ILE A 1 140 ? -11.916 18.180 11.297 1.00 90.62 140 ILE A O 1
ATOM 1131 N N . GLN A 1 141 ? -13.161 16.319 11.482 1.00 90.62 141 GLN A N 1
ATOM 1132 C CA . GLN A 1 141 ? -14.446 17.022 11.614 1.00 90.62 141 GLN A CA 1
ATOM 1133 C C . GLN A 1 141 ? -14.487 17.911 12.861 1.00 90.62 141 GLN A C 1
ATOM 1135 O O . GLN A 1 141 ? -14.942 19.052 12.792 1.00 90.62 141 GLN A O 1
ATOM 1140 N N . ASN A 1 142 ? -13.923 17.431 13.968 1.00 91.00 142 ASN A N 1
ATOM 1141 C CA . ASN A 1 142 ? -13.798 18.178 15.218 1.00 91.00 142 ASN A CA 1
ATOM 1142 C C . ASN A 1 142 ? -12.675 19.238 15.188 1.00 91.00 142 ASN A C 1
ATOM 1144 O O . ASN A 1 142 ? -12.402 19.862 16.212 1.00 91.00 142 ASN A O 1
ATOM 1148 N N . GLN A 1 143 ? -12.002 19.437 14.044 1.00 81.88 143 GLN A N 1
ATOM 1149 C CA . GLN A 1 143 ? -10.866 20.354 13.848 1.00 81.88 143 GLN A CA 1
ATOM 1150 C C . GLN A 1 143 ? -9.700 20.145 14.829 1.00 81.88 143 GLN A C 1
ATOM 1152 O O . GLN A 1 143 ? -8.900 21.054 15.065 1.00 81.88 143 GLN A O 1
ATOM 1157 N N . THR A 1 144 ? -9.586 18.943 15.396 1.00 85.06 144 THR A N 1
ATOM 1158 C CA . THR A 1 144 ? -8.504 18.583 16.320 1.00 85.06 144 THR A CA 1
ATOM 1159 C C . THR A 1 144 ? -7.183 18.420 15.571 1.00 85.06 144 THR A C 1
ATOM 1161 O O . THR A 1 144 ? -6.131 18.775 16.091 1.00 85.06 144 THR A O 1
ATOM 1164 N N . ILE A 1 145 ? -7.253 17.934 14.330 1.00 86.31 145 ILE A N 1
ATOM 1165 C CA . ILE A 1 145 ? -6.099 17.668 13.470 1.00 86.31 145 ILE A CA 1
ATOM 1166 C C . ILE A 1 145 ? -6.102 18.642 12.285 1.00 86.31 145 ILE A C 1
ATOM 1168 O O . ILE A 1 145 ? -7.151 18.928 11.701 1.00 86.31 145 ILE A O 1
ATOM 1172 N N . LYS A 1 146 ? -4.920 19.137 11.902 1.00 87.12 146 LYS A N 1
ATOM 1173 C CA . LYS A 1 146 ? -4.717 20.006 10.731 1.00 87.12 146 LYS A CA 1
ATOM 1174 C C . LYS A 1 146 ? -3.633 19.424 9.819 1.00 87.12 146 LYS A C 1
ATOM 1176 O O . LYS A 1 146 ? -2.708 18.806 10.340 1.00 87.12 146 LYS A O 1
ATOM 1181 N N . PRO A 1 147 ? -3.706 19.640 8.490 1.00 88.19 147 PRO A N 1
ATOM 1182 C CA . PRO A 1 147 ? -2.645 19.219 7.584 1.00 88.19 147 PRO A CA 1
ATOM 1183 C C . PRO A 1 147 ? -1.291 19.782 8.021 1.00 88.19 147 PRO A C 1
ATOM 1185 O O . PRO A 1 147 ? -1.154 20.974 8.319 1.00 88.19 147 PRO A O 1
ATOM 1188 N N . PHE A 1 148 ? -0.304 18.902 8.079 1.00 89.44 148 PHE A N 1
ATOM 1189 C CA . PHE A 1 148 ? 1.046 19.181 8.511 1.00 89.44 148 PHE A CA 1
ATOM 1190 C C . PHE A 1 148 ? 1.927 19.493 7.305 1.00 89.44 148 PHE A C 1
ATOM 1192 O O . PHE A 1 148 ? 2.157 18.661 6.431 1.00 89.44 148 PHE A O 1
ATOM 1199 N N . TYR A 1 149 ? 2.468 20.708 7.289 1.00 86.25 149 TYR A N 1
ATOM 1200 C CA . TYR A 1 149 ? 3.414 21.147 6.272 1.00 86.25 149 TYR A CA 1
ATOM 1201 C C . TYR A 1 149 ? 4.804 21.219 6.902 1.00 86.25 149 TYR A C 1
ATOM 1203 O O . TYR A 1 149 ? 5.115 22.214 7.566 1.00 86.25 149 TYR A O 1
ATOM 1211 N N . PRO A 1 150 ? 5.645 20.180 6.745 1.00 82.38 150 PRO A N 1
ATOM 1212 C CA . PRO A 1 150 ? 6.980 20.205 7.314 1.00 82.38 150 PRO A CA 1
ATOM 1213 C C . PRO A 1 150 ? 7.776 21.368 6.724 1.00 82.38 150 PRO A C 1
ATOM 1215 O O . PRO A 1 150 ? 7.726 21.649 5.521 1.00 82.38 150 PRO A O 1
ATOM 1218 N N . ARG A 1 151 ? 8.556 22.039 7.575 1.00 83.56 151 ARG A N 1
ATOM 1219 C CA . ARG A 1 151 ? 9.510 23.042 7.107 1.00 83.56 151 ARG A CA 1
ATOM 1220 C C . ARG A 1 151 ? 10.520 22.360 6.182 1.00 83.56 151 ARG A C 1
ATOM 1222 O O . ARG A 1 151 ? 11.148 21.377 6.565 1.00 83.56 151 ARG A O 1
ATOM 1229 N N . LYS A 1 152 ? 10.714 22.916 4.982 1.00 81.19 152 LYS A N 1
ATOM 1230 C CA . LYS A 1 152 ? 11.806 22.506 4.089 1.00 81.19 152 LYS A CA 1
ATOM 1231 C C . LYS A 1 152 ? 13.135 22.816 4.776 1.00 81.19 152 LYS A C 1
ATOM 1233 O O . LYS A 1 152 ? 13.433 23.984 5.025 1.00 81.19 152 LYS A O 1
ATOM 1238 N N . MET A 1 153 ? 13.887 21.773 5.102 1.00 81.81 153 MET A N 1
ATOM 1239 C CA . MET A 1 153 ? 15.200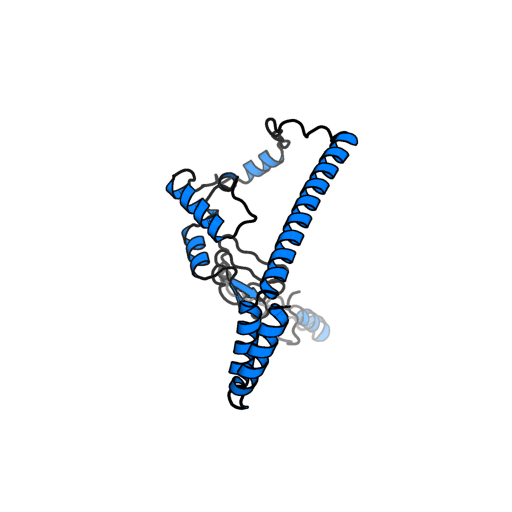 21.884 5.726 1.00 81.81 153 MET A CA 1
ATOM 1240 C C . MET A 1 153 ? 16.276 21.947 4.643 1.00 81.81 153 MET A C 1
ATOM 1242 O O . MET A 1 153 ? 16.199 21.213 3.655 1.00 81.81 153 MET A O 1
ATOM 1246 N N . GLN A 1 154 ? 17.257 22.831 4.813 1.00 87.12 154 GLN A N 1
ATOM 1247 C CA . GLN A 1 154 ? 18.427 22.872 3.930 1.00 87.12 154 GLN A CA 1
ATOM 1248 C C . GLN A 1 154 ? 19.469 21.842 4.380 1.00 87.12 154 GLN A C 1
ATOM 1250 O O . GLN A 1 154 ? 19.513 21.452 5.548 1.00 87.12 154 GLN A O 1
ATOM 1255 N N . PHE A 1 155 ? 20.324 21.393 3.463 1.00 81.62 155 PHE A N 1
ATOM 1256 C CA . PHE A 1 155 ? 21.327 20.370 3.770 1.00 81.62 155 PHE A CA 1
ATOM 1257 C C . PHE A 1 155 ? 22.310 20.831 4.856 1.00 81.62 155 PHE A C 1
ATOM 1259 O O . PHE A 1 155 ? 22.706 20.054 5.724 1.00 81.62 155 PHE A O 1
ATOM 1266 N N . GLU A 1 156 ? 22.634 22.120 4.881 1.00 88.00 156 GLU A N 1
ATOM 1267 C CA . GLU A 1 156 ? 23.470 22.735 5.906 1.00 88.00 156 GLU A CA 1
ATOM 1268 C C . GLU A 1 156 ? 22.849 22.602 7.302 1.00 88.00 156 GLU A C 1
ATOM 1270 O O . GLU A 1 156 ? 23.563 22.305 8.258 1.00 88.00 156 GLU A O 1
ATOM 1275 N N . GLU A 1 157 ? 21.527 22.757 7.429 1.00 85.12 157 GLU A N 1
ATOM 1276 C CA . GLU A 1 157 ? 20.817 22.594 8.704 1.00 85.12 157 GLU A CA 1
ATOM 1277 C C . GLU A 1 157 ? 20.881 21.137 9.189 1.00 85.12 157 GLU A C 1
ATOM 1279 O O . GLU A 1 157 ? 21.117 20.903 10.375 1.00 85.12 157 GLU A O 1
ATOM 1284 N N . LEU A 1 158 ? 20.780 20.157 8.280 1.00 82.25 158 LEU A N 1
ATOM 1285 C CA . LEU A 1 158 ? 20.953 18.734 8.608 1.00 82.25 158 LEU A CA 1
ATOM 1286 C C . LEU A 1 158 ? 22.357 18.436 9.148 1.00 82.25 158 LEU A C 1
ATOM 1288 O O . LEU A 1 158 ? 22.485 17.726 10.145 1.00 82.25 158 LEU A O 1
ATOM 1292 N N . ILE A 1 159 ? 23.402 19.001 8.532 1.00 86.75 159 ILE A N 1
ATOM 1293 C CA . ILE A 1 159 ? 24.792 18.843 8.996 1.00 86.75 159 ILE A CA 1
ATOM 1294 C C . ILE A 1 159 ? 24.970 19.440 10.395 1.00 86.75 159 ILE A C 1
ATOM 1296 O O . ILE A 1 159 ? 25.705 18.889 11.216 1.00 86.75 159 ILE A O 1
ATOM 1300 N N . GLN A 1 160 ? 24.340 20.582 10.680 1.00 85.56 160 GLN A N 1
ATOM 1301 C CA . GLN A 1 160 ? 24.418 21.181 12.012 1.00 85.56 160 GLN A CA 1
ATOM 1302 C C . GLN A 1 160 ? 23.689 20.323 13.047 1.00 85.56 160 GLN A C 1
ATOM 1304 O O . GLN A 1 160 ? 24.245 20.067 14.112 1.00 85.56 160 GLN A O 1
ATOM 1309 N N . ILE A 1 161 ? 22.501 19.809 12.718 1.00 84.44 161 ILE A N 1
ATOM 1310 C CA . ILE A 1 161 ? 21.729 18.922 13.599 1.00 84.44 161 ILE A CA 1
ATOM 1311 C C . ILE A 1 161 ? 22.480 17.613 13.860 1.00 84.44 161 ILE A C 1
ATOM 1313 O O . ILE A 1 161 ? 22.536 17.177 15.005 1.00 84.44 161 ILE A O 1
ATOM 1317 N N . SER A 1 162 ? 23.127 17.014 12.853 1.00 85.38 162 SER A N 1
ATOM 1318 C CA . SER A 1 162 ? 23.890 15.770 13.042 1.00 85.38 162 SER A CA 1
ATOM 1319 C C . SER A 1 162 ? 25.109 15.941 13.953 1.00 85.38 162 SER A C 1
ATOM 1321 O O . SER A 1 162 ? 25.609 14.963 14.501 1.00 85.38 162 SER A O 1
ATOM 1323 N N . LYS A 1 163 ? 25.627 17.171 14.072 1.00 87.31 163 LYS A N 1
ATOM 1324 C CA . LYS A 1 163 ? 26.751 17.520 14.953 1.00 87.31 163 LYS A CA 1
ATOM 1325 C C . LYS A 1 163 ? 26.306 17.852 16.373 1.00 87.31 163 LYS A C 1
ATOM 1327 O O . LYS A 1 163 ? 27.143 17.835 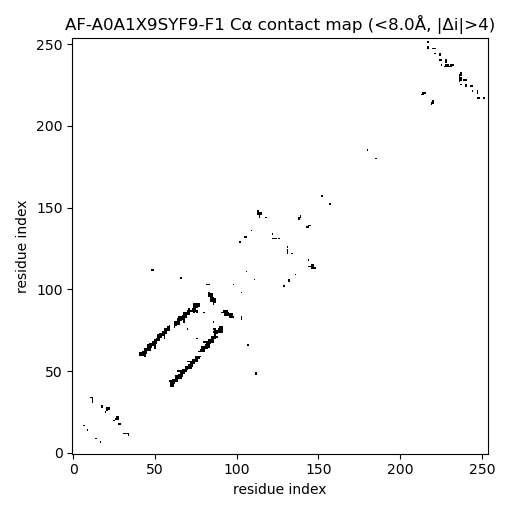17.274 1.00 87.31 163 LYS A O 1
ATOM 1332 N N . GLN A 1 164 ? 25.029 18.175 16.585 1.00 75.69 164 GLN A N 1
ATOM 1333 C CA . GLN A 1 164 ? 24.519 18.375 17.932 1.00 75.69 164 GLN A CA 1
ATOM 1334 C C . GLN A 1 164 ? 24.441 17.017 18.639 1.00 75.69 164 GLN A C 1
ATOM 1336 O O . GLN A 1 164 ? 23.943 16.052 18.054 1.00 75.69 164 GLN A O 1
ATOM 1341 N N . PRO A 1 165 ? 24.925 16.904 19.890 1.00 68.31 165 PRO A N 1
ATOM 1342 C CA . PRO A 1 165 ? 24.648 15.719 20.681 1.00 68.31 165 PRO A CA 1
ATOM 1343 C C . PRO A 1 165 ? 23.130 15.606 20.781 1.00 68.31 165 PRO A C 1
ATOM 1345 O O . PRO A 1 165 ? 22.476 16.584 21.142 1.00 68.31 165 PRO A O 1
ATOM 1348 N N . VAL A 1 166 ? 22.574 14.445 20.421 1.00 64.19 166 VAL A N 1
ATOM 1349 C CA . VAL A 1 166 ? 21.140 14.178 20.555 1.00 64.19 166 VAL A CA 1
ATOM 1350 C C . VAL A 1 166 ? 20.775 14.486 22.000 1.00 64.19 166 VAL A C 1
ATOM 1352 O O . VAL A 1 166 ? 21.116 13.732 22.914 1.00 64.19 166 VAL A O 1
ATOM 1355 N N . SER A 1 167 ? 20.119 15.622 22.224 1.00 55.34 167 SER A N 1
ATOM 1356 C CA . SER A 1 167 ? 19.450 15.906 23.475 1.00 55.34 167 SER A CA 1
ATOM 1357 C C . SER A 1 167 ? 18.305 14.916 23.515 1.00 55.34 167 SER A C 1
ATOM 1359 O O . SER A 1 167 ? 17.222 15.157 22.990 1.00 55.34 167 SER A O 1
ATOM 1361 N N . VAL A 1 168 ? 18.583 13.737 24.075 1.00 55.19 168 VAL A N 1
ATOM 1362 C CA . VAL A 1 168 ? 17.546 12.818 24.511 1.00 55.19 168 VAL A CA 1
ATOM 1363 C C . VAL A 1 168 ? 16.682 13.672 25.415 1.00 55.19 168 VAL A C 1
ATOM 1365 O O . VAL A 1 168 ? 17.076 13.997 26.537 1.00 55.19 168 VAL A O 1
ATOM 1368 N N . VAL A 1 169 ? 15.540 14.119 24.897 1.00 47.88 169 VAL A N 1
ATOM 1369 C CA . VAL A 1 169 ? 14.459 14.594 25.735 1.00 47.88 169 VAL A CA 1
ATOM 1370 C C . VAL A 1 169 ? 14.197 13.396 26.627 1.00 47.88 169 VAL A C 1
ATOM 1372 O O . VAL A 1 169 ? 13.624 12.403 26.183 1.00 47.88 169 VAL A O 1
ATOM 1375 N N . LYS A 1 170 ? 14.742 13.425 27.852 1.00 41.12 170 LYS A N 1
ATOM 1376 C CA . LYS A 1 170 ? 14.342 12.484 28.890 1.00 41.12 170 LYS A CA 1
ATOM 1377 C C . LYS A 1 170 ? 12.821 12.562 28.873 1.00 41.12 170 LYS A C 1
ATOM 1379 O O . LYS A 1 170 ? 12.323 13.684 29.012 1.00 41.12 170 LYS A O 1
ATOM 1384 N N . PRO A 1 171 ? 12.111 11.445 28.640 1.00 40.25 171 PRO A N 1
ATOM 1385 C CA . PRO A 1 171 ? 10.663 11.429 28.733 1.00 40.25 171 PRO A CA 1
ATOM 1386 C C . PRO A 1 171 ? 10.292 12.190 29.999 1.00 40.25 171 PRO A C 1
ATOM 1388 O O . PRO A 1 171 ? 10.788 11.858 31.080 1.00 40.25 171 PRO A O 1
ATOM 1391 N N . GLN A 1 172 ? 9.556 13.290 29.847 1.00 41.50 172 GLN A N 1
ATOM 1392 C CA . GLN A 1 172 ? 9.052 14.031 30.989 1.00 41.50 172 GLN A CA 1
ATOM 1393 C C . GLN A 1 172 ? 8.197 13.048 31.781 1.00 41.50 172 GLN A C 1
ATOM 1395 O O . GLN A 1 172 ? 7.155 12.610 31.309 1.00 41.50 172 GLN A O 1
ATOM 1400 N N . THR A 1 173 ? 8.738 12.641 32.926 1.00 43.38 173 THR A N 1
ATOM 1401 C CA . THR A 1 173 ? 8.108 11.880 34.003 1.00 43.38 173 THR A CA 1
ATOM 1402 C C . THR A 1 173 ? 7.028 10.898 33.544 1.00 43.38 173 THR A C 1
ATOM 1404 O O . THR A 1 173 ? 5.866 10.998 33.929 1.00 43.38 173 THR A O 1
ATOM 1407 N N . THR A 1 174 ? 7.423 9.860 32.806 1.00 39.03 174 THR A N 1
ATOM 1408 C CA . THR A 1 174 ? 6.806 8.557 33.063 1.00 39.03 174 THR A CA 1
ATOM 1409 C C . THR A 1 174 ? 7.046 8.284 34.556 1.00 39.03 174 THR A C 1
ATOM 1411 O O . THR A 1 174 ? 8.192 8.451 34.998 1.00 39.03 174 THR A O 1
ATOM 1414 N N . PRO A 1 175 ? 6.028 7.946 35.374 1.00 41.59 175 PRO A N 1
ATOM 1415 C CA . PRO A 1 175 ? 6.280 7.479 36.735 1.00 41.59 175 PRO A CA 1
ATOM 1416 C C . PRO A 1 175 ? 7.353 6.392 36.663 1.00 41.59 175 PRO A C 1
ATOM 1418 O O . PRO A 1 175 ? 7.404 5.670 35.663 1.00 41.59 175 PRO A O 1
ATOM 1421 N N . GLN A 1 176 ? 8.244 6.348 37.664 1.00 39.41 176 GLN A N 1
ATOM 1422 C CA . GLN A 1 176 ? 9.302 5.337 37.777 1.00 39.41 176 GLN A CA 1
ATOM 1423 C C . GLN A 1 176 ? 8.832 4.009 37.168 1.00 39.41 176 GLN A C 1
ATOM 1425 O O . GLN A 1 176 ? 7.706 3.601 37.481 1.00 39.41 176 GLN A O 1
ATOM 1430 N N . PRO A 1 177 ? 9.653 3.318 36.347 1.00 43.03 177 PRO A N 1
ATOM 1431 C CA . PRO A 1 177 ? 9.391 1.913 36.066 1.00 43.03 177 PRO A CA 1
ATOM 1432 C C . PRO A 1 177 ? 9.078 1.280 37.423 1.00 43.03 177 PRO A C 1
ATOM 1434 O O . PRO A 1 177 ? 9.874 1.508 38.346 1.00 43.03 177 PRO A O 1
ATOM 1437 N N . PRO A 1 178 ? 7.914 0.623 37.604 1.00 46.66 178 PRO A N 1
ATOM 1438 C CA . PRO A 1 178 ? 7.615 -0.035 38.862 1.00 46.66 178 PRO A CA 1
ATOM 1439 C C . PRO A 1 178 ? 8.863 -0.821 39.230 1.00 46.66 178 PRO A C 1
ATOM 1441 O O . PRO A 1 178 ? 9.391 -1.525 38.363 1.00 46.66 178 PRO A O 1
ATOM 1444 N N . GLN A 1 179 ? 9.388 -0.606 40.444 1.00 52.75 179 GLN A N 1
ATOM 1445 C CA . GLN A 1 179 ? 10.439 -1.460 40.995 1.00 52.75 179 GLN A CA 1
ATOM 1446 C C . GLN A 1 179 ? 10.113 -2.878 40.553 1.00 52.75 179 GLN A C 1
ATOM 1448 O O . GLN A 1 179 ? 8.957 -3.277 40.721 1.00 52.75 179 GLN A O 1
ATOM 1453 N N . GLU A 1 180 ? 11.066 -3.564 39.908 1.00 52.50 180 GLU A N 1
ATOM 1454 C CA . GLU A 1 180 ? 10.853 -4.937 39.460 1.00 52.50 180 GLU A CA 1
ATOM 1455 C C . GLU A 1 180 ? 10.183 -5.665 40.631 1.00 52.50 180 GLU A C 1
ATOM 1457 O O . GLU A 1 180 ? 10.774 -5.675 41.720 1.00 52.50 180 GLU A O 1
ATOM 1462 N N . PRO A 1 181 ? 8.905 -6.082 40.480 1.00 53.03 181 PRO A N 1
ATOM 1463 C CA . PRO A 1 181 ? 8.090 -6.424 41.628 1.00 53.03 181 PRO A CA 1
ATOM 1464 C C . PRO A 1 181 ? 8.856 -7.477 42.404 1.00 53.03 181 PRO A C 1
ATOM 1466 O O . PRO A 1 181 ? 9.438 -8.377 41.780 1.00 53.03 181 PRO A O 1
ATOM 1469 N N . SER A 1 182 ? 8.913 -7.344 43.733 1.00 61.28 182 SER A N 1
ATOM 1470 C CA . SER A 1 182 ? 9.614 -8.332 44.545 1.00 61.28 182 SER A CA 1
ATOM 1471 C C . SER A 1 182 ? 9.114 -9.719 44.133 1.00 61.28 182 SER A C 1
ATOM 1473 O O . SER A 1 182 ? 7.970 -9.856 43.691 1.00 61.28 182 SER A O 1
ATOM 1475 N N . LEU A 1 183 ? 9.933 -10.768 44.244 1.00 66.25 183 LEU A N 1
ATOM 1476 C CA . LEU A 1 183 ? 9.507 -12.135 43.893 1.00 66.25 183 LEU A CA 1
ATOM 1477 C C . LEU A 1 183 ? 8.107 -12.481 44.449 1.00 66.25 183 LEU A C 1
ATOM 1479 O O . LEU A 1 183 ? 7.365 -13.241 43.836 1.00 66.25 183 LEU A O 1
ATOM 1483 N N . GLN A 1 184 ? 7.720 -11.873 45.574 1.00 66.75 184 GLN A N 1
ATOM 1484 C CA . GLN A 1 184 ? 6.401 -12.001 46.184 1.00 66.75 184 GLN A CA 1
ATOM 1485 C C . GLN A 1 184 ? 5.281 -11.334 45.367 1.00 66.75 184 GLN A C 1
ATOM 1487 O O . GLN A 1 184 ? 4.250 -11.963 45.148 1.00 66.75 184 GLN A O 1
ATOM 1492 N N . ASP A 1 185 ? 5.485 -10.126 44.846 1.00 69.19 185 ASP A N 1
ATOM 1493 C CA . ASP A 1 185 ? 4.508 -9.393 44.027 1.00 69.19 185 ASP A CA 1
ATOM 1494 C C . ASP A 1 185 ? 4.292 -10.058 42.659 1.00 69.19 185 ASP A C 1
ATOM 1496 O O . ASP A 1 185 ? 3.166 -10.127 42.158 1.00 69.19 185 ASP A O 1
ATOM 1500 N N . GLN A 1 186 ? 5.349 -10.643 42.083 1.00 76.69 186 GLN A N 1
ATOM 1501 C CA . GLN A 1 186 ? 5.232 -11.468 40.874 1.00 76.69 186 GLN A CA 1
ATOM 1502 C C . GLN A 1 186 ? 4.411 -12.734 41.145 1.00 76.69 186 GLN A C 1
ATOM 1504 O O . GLN A 1 186 ? 3.539 -13.089 40.352 1.00 76.69 186 GLN A O 1
ATOM 1509 N N . ILE A 1 187 ? 4.628 -13.389 42.292 1.00 80.06 187 ILE A N 1
ATOM 1510 C CA . ILE A 1 187 ? 3.838 -14.554 42.717 1.00 80.06 187 ILE A CA 1
ATOM 1511 C C . ILE A 1 187 ? 2.374 -14.168 42.957 1.00 80.06 187 ILE A C 1
ATOM 1513 O O . ILE A 1 187 ? 1.484 -14.942 42.605 1.00 80.06 187 ILE A O 1
ATOM 1517 N N . ILE A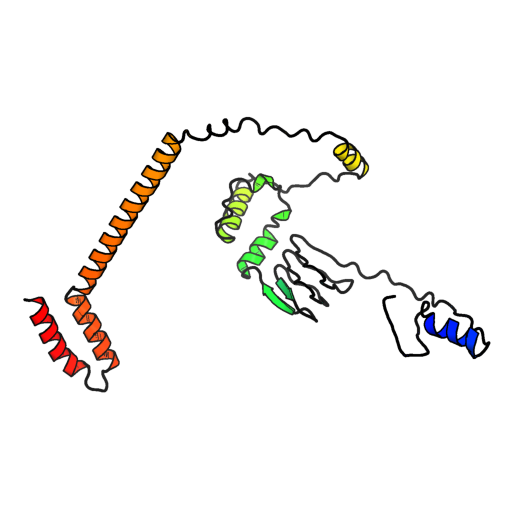 1 188 ? 2.104 -12.995 43.533 1.00 85.44 188 ILE A N 1
ATOM 1518 C CA . ILE A 1 188 ? 0.741 -12.503 43.777 1.00 85.44 188 ILE A CA 1
ATOM 1519 C C . ILE A 1 188 ? 0.025 -12.242 42.445 1.00 85.44 188 ILE A C 1
ATOM 1521 O O . ILE A 1 188 ? -1.052 -12.796 42.227 1.00 85.44 188 ILE A O 1
ATOM 1525 N N . SER A 1 189 ? 0.658 -11.527 41.511 1.00 82.88 189 SER A N 1
ATOM 1526 C CA . SER A 1 189 ? 0.109 -11.278 40.168 1.00 82.88 189 SER A CA 1
ATOM 1527 C C . SER A 1 189 ? -0.135 -12.575 39.386 1.00 82.88 189 SER A C 1
ATOM 1529 O O . SER A 1 189 ? -1.191 -12.763 38.778 1.00 82.88 189 SER A O 1
ATOM 1531 N N . LEU A 1 190 ? 0.797 -13.532 39.453 1.00 86.00 190 LEU A N 1
ATOM 1532 C CA . LEU A 1 190 ? 0.626 -14.843 38.823 1.00 86.00 190 LEU A CA 1
ATOM 1533 C C . LEU A 1 190 ? -0.528 -15.637 39.452 1.00 86.00 190 LEU A C 1
ATOM 1535 O O . LEU A 1 190 ? -1.312 -16.247 38.725 1.00 86.00 190 LEU A O 1
ATOM 1539 N N . LYS A 1 191 ? -0.685 -15.604 40.780 1.00 88.38 191 LYS A N 1
ATOM 1540 C CA . LYS A 1 191 ? -1.816 -16.246 41.473 1.00 88.38 191 LYS A CA 1
ATOM 1541 C C . LYS A 1 191 ? -3.154 -15.610 41.103 1.00 88.38 191 LYS A C 1
ATOM 1543 O O . LYS A 1 191 ? -4.127 -16.335 40.903 1.00 88.38 191 LYS A O 1
ATOM 1548 N N . GLU A 1 192 ? -3.210 -14.289 40.963 1.00 87.88 192 GLU A N 1
ATOM 1549 C CA . GLU A 1 192 ? -4.410 -13.584 40.501 1.00 87.88 192 GLU A CA 1
ATOM 1550 C C . GLU A 1 192 ? -4.775 -13.966 39.062 1.00 87.88 192 GLU A C 1
ATOM 1552 O O . GLU A 1 192 ? -5.940 -14.247 38.770 1.00 87.88 192 GLU A O 1
ATOM 1557 N N . GLN A 1 193 ? -3.786 -14.069 38.169 1.00 88.69 193 GLN A N 1
ATOM 1558 C CA . GLN A 1 193 ? -4.005 -14.527 36.795 1.00 88.69 193 GLN A CA 1
ATOM 1559 C C . GLN A 1 193 ? -4.493 -15.979 36.729 1.00 88.69 193 GLN A C 1
ATOM 1561 O O . GLN A 1 193 ? -5.382 -16.288 35.932 1.00 88.69 193 GLN A O 1
ATOM 1566 N N . ILE A 1 194 ? -3.944 -16.862 37.569 1.00 90.50 194 ILE A N 1
ATOM 1567 C CA . ILE A 1 194 ? -4.396 -18.256 37.686 1.00 90.50 194 ILE A CA 1
ATOM 1568 C C . ILE A 1 194 ? -5.848 -18.297 38.180 1.00 90.50 194 ILE A C 1
ATOM 1570 O O . ILE A 1 194 ? -6.687 -18.920 37.535 1.00 90.50 194 ILE A O 1
ATOM 1574 N N . SER A 1 195 ? -6.178 -17.544 39.234 1.00 90.62 195 SER A N 1
ATOM 1575 C CA . SER A 1 195 ? -7.545 -17.441 39.769 1.00 90.62 195 SER A CA 1
ATOM 1576 C C . SER A 1 195 ? -8.549 -16.943 38.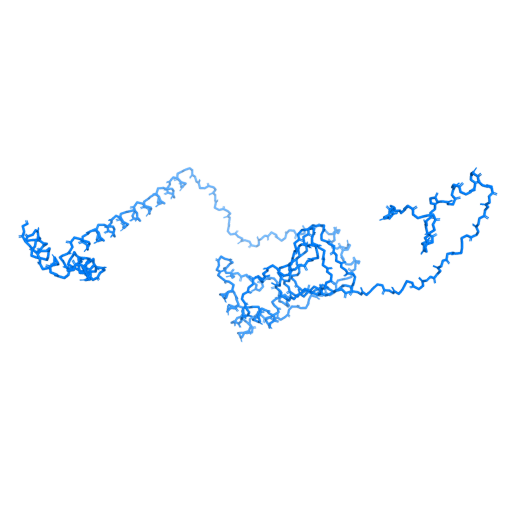721 1.00 90.62 195 SER A C 1
ATOM 1578 O O . SER A 1 195 ? -9.649 -17.487 38.579 1.00 90.62 195 SER A O 1
ATOM 1580 N N . LYS A 1 196 ? -8.164 -15.945 37.915 1.00 91.50 196 LYS A N 1
ATOM 1581 C CA . LYS A 1 196 ? -9.000 -15.440 36.818 1.00 91.50 196 LYS A CA 1
ATOM 1582 C C . LYS A 1 196 ? -9.257 -16.516 35.757 1.00 91.50 196 LYS A C 1
ATOM 1584 O O . LYS A 1 196 ? -10.404 -16.697 35.347 1.00 91.50 196 LYS A O 1
ATOM 1589 N N . LYS A 1 197 ? -8.223 -17.265 35.364 1.00 90.88 197 LYS A N 1
ATOM 1590 C CA . LYS A 1 197 ? -8.353 -18.371 34.401 1.00 90.88 197 LYS A CA 1
ATOM 1591 C C . LYS A 1 197 ? -9.194 -19.528 34.940 1.00 90.88 197 LYS A C 1
ATOM 1593 O O . LYS A 1 197 ? -10.002 -20.074 34.193 1.00 90.88 197 LYS A O 1
ATOM 1598 N N . ASP A 1 198 ? -9.092 -19.858 36.225 1.00 92.06 198 ASP A N 1
ATOM 1599 C CA . ASP A 1 198 ? -9.930 -20.892 36.848 1.00 92.06 198 ASP A CA 1
ATOM 1600 C C . ASP A 1 198 ? -11.422 -20.521 36.820 1.00 92.06 198 ASP A C 1
ATOM 1602 O O . ASP A 1 198 ? -12.285 -21.373 36.581 1.00 92.06 198 ASP A O 1
ATOM 1606 N N . ASN A 1 199 ? -11.741 -19.237 37.005 1.00 90.69 199 ASN A N 1
ATOM 1607 C CA . ASN A 1 199 ? -13.112 -18.738 36.894 1.00 90.69 199 ASN A CA 1
ATOM 1608 C C . ASN A 1 199 ? -13.637 -18.803 35.451 1.00 90.69 199 ASN A C 1
ATOM 1610 O O . ASN A 1 199 ? -14.781 -19.212 35.236 1.00 90.69 199 ASN A O 1
ATOM 1614 N N . GLU A 1 200 ? -12.807 -18.472 34.459 1.00 91.06 200 GLU A N 1
ATOM 1615 C CA . GLU A 1 200 ? -13.155 -18.628 33.039 1.00 91.06 200 GLU A CA 1
ATOM 1616 C C . GLU A 1 200 ? -13.402 -20.099 32.672 1.00 91.06 200 GLU A C 1
ATOM 1618 O O . GLU A 1 200 ? -14.402 -20.419 32.024 1.00 91.06 200 GLU A O 1
ATOM 1623 N N . ILE A 1 201 ? -12.559 -21.018 33.153 1.00 89.38 201 ILE A N 1
ATOM 1624 C CA . ILE A 1 201 ? -12.728 -22.463 32.940 1.00 89.38 201 ILE A CA 1
ATOM 1625 C C . ILE A 1 201 ? -14.047 -22.953 33.552 1.00 89.38 201 ILE A C 1
ATOM 1627 O O . ILE A 1 201 ? -14.798 -23.675 32.889 1.00 89.38 201 ILE A O 1
ATOM 1631 N N . LYS A 1 202 ? -14.393 -22.524 34.774 1.00 89.12 202 LYS A N 1
ATOM 1632 C CA . LYS A 1 202 ? -15.689 -22.851 35.401 1.00 89.12 202 LYS A CA 1
ATOM 1633 C C . LYS A 1 202 ? -16.876 -22.306 34.605 1.00 89.12 202 LYS A C 1
ATOM 1635 O O . LYS A 1 202 ? -17.882 -23.006 34.439 1.00 89.12 202 LYS A O 1
ATOM 1640 N N . ALA A 1 203 ? -16.776 -21.084 34.081 1.00 87.12 203 ALA A N 1
ATOM 1641 C CA . ALA A 1 203 ? -17.822 -20.492 33.249 1.00 87.12 203 ALA A CA 1
ATOM 1642 C C . ALA A 1 203 ? -18.029 -21.289 31.948 1.00 87.12 203 ALA A C 1
ATOM 1644 O O . ALA A 1 203 ? -19.168 -21.587 31.573 1.00 87.12 203 ALA A O 1
ATOM 1645 N N . LEU A 1 204 ? -16.939 -21.715 31.303 1.00 89.00 204 LEU A N 1
ATOM 1646 C CA . LEU A 1 204 ? -16.974 -22.558 30.106 1.00 89.00 204 LEU A CA 1
ATOM 1647 C C . LEU A 1 204 ? -17.570 -23.940 30.387 1.00 89.00 204 LEU A C 1
ATOM 1649 O O . LEU A 1 204 ? -18.434 -24.393 29.635 1.00 89.00 204 LEU A O 1
ATOM 1653 N N . GLN A 1 205 ? -17.182 -24.587 31.488 1.00 86.94 205 GLN A N 1
ATOM 1654 C CA . GLN A 1 205 ? -17.765 -25.864 31.912 1.00 86.94 205 GLN A CA 1
ATOM 1655 C C . GLN A 1 205 ? -19.273 -25.740 32.160 1.00 86.94 205 GLN A C 1
ATOM 1657 O O . GLN A 1 205 ? -20.041 -26.592 31.716 1.00 86.94 205 GLN A O 1
ATOM 1662 N N . THR A 1 206 ? -19.714 -24.647 32.785 1.00 82.44 206 THR A N 1
ATOM 1663 C CA . THR A 1 206 ? -21.140 -24.366 33.017 1.00 82.44 206 THR A CA 1
ATOM 1664 C C . THR A 1 206 ? -21.894 -24.168 31.701 1.00 82.44 206 THR A C 1
ATOM 1666 O O . THR A 1 206 ? -22.979 -24.718 31.511 1.00 82.44 206 THR A O 1
ATOM 1669 N N . SER A 1 207 ? -21.325 -23.402 30.766 1.00 85.00 207 SER A N 1
ATOM 1670 C CA . SER A 1 207 ? -21.889 -23.206 29.424 1.00 85.00 207 SER A CA 1
ATOM 1671 C C . SER A 1 207 ? -22.000 -24.531 28.660 1.00 85.00 207 SER A C 1
ATOM 1673 O O . SER A 1 207 ? -23.049 -24.851 28.097 1.00 85.00 207 SER A O 1
ATOM 1675 N N . TYR A 1 208 ? -20.958 -25.362 28.727 1.00 86.31 208 TYR A N 1
ATOM 1676 C CA . TYR A 1 208 ? -20.941 -26.688 28.119 1.00 86.31 208 TYR A CA 1
ATOM 1677 C C . TYR A 1 208 ? -21.991 -27.626 28.730 1.00 86.31 208 TYR A C 1
ATOM 1679 O O . TYR A 1 208 ? -22.729 -28.283 27.996 1.00 86.31 208 TYR A O 1
ATOM 1687 N N . GLN A 1 209 ? -22.125 -27.650 30.059 1.00 83.19 209 GLN A N 1
ATOM 1688 C CA . GLN A 1 209 ? -23.169 -28.415 30.749 1.00 83.19 209 GLN A CA 1
ATOM 1689 C C . GLN A 1 209 ? -24.573 -27.944 30.353 1.00 83.19 209 GLN A C 1
ATOM 1691 O O . GLN A 1 209 ? -25.435 -28.771 30.054 1.00 83.19 209 GLN A O 1
ATOM 1696 N N . LYS A 1 210 ? -24.802 -26.626 30.259 1.00 83.44 210 LYS A N 1
ATOM 1697 C CA . LYS A 1 210 ? -26.064 -26.067 29.747 1.00 83.44 210 LYS A CA 1
ATOM 1698 C C . LYS A 1 210 ? -26.339 -26.542 28.318 1.00 83.44 210 LYS A C 1
ATOM 1700 O O . LYS A 1 210 ? -27.443 -27.006 28.041 1.00 83.44 210 LYS A O 1
ATOM 1705 N N . ALA A 1 211 ? -25.347 -26.504 27.429 1.00 80.62 211 ALA A N 1
ATOM 1706 C CA . ALA A 1 211 ? -25.481 -26.989 26.055 1.00 80.62 211 ALA A CA 1
ATOM 1707 C C . ALA A 1 211 ? -25.753 -28.506 25.979 1.00 80.62 211 ALA A C 1
ATOM 1709 O O . ALA A 1 211 ? -26.571 -28.952 25.171 1.00 80.62 211 ALA A O 1
ATOM 1710 N N . ALA A 1 212 ? -25.111 -29.306 26.835 1.00 80.31 212 ALA A N 1
ATOM 1711 C CA . ALA A 1 212 ? -25.357 -30.744 26.941 1.00 80.31 212 ALA A CA 1
ATOM 1712 C C . ALA A 1 212 ? -26.788 -31.041 27.426 1.00 80.31 212 ALA A C 1
ATOM 1714 O O . ALA A 1 212 ? -27.473 -31.890 26.851 1.00 80.31 212 ALA A O 1
ATOM 1715 N N . ASN A 1 213 ? -27.278 -30.285 28.411 1.00 81.50 213 ASN A N 1
ATOM 1716 C CA . ASN A 1 213 ? -28.655 -30.379 28.899 1.00 81.50 213 ASN A CA 1
ATOM 1717 C C . ASN A 1 213 ? -29.672 -29.970 27.822 1.00 81.50 213 ASN A C 1
ATOM 1719 O O . ASN A 1 213 ? -30.675 -30.658 27.635 1.00 81.50 213 ASN A O 1
ATOM 1723 N N . PHE A 1 214 ? -29.379 -28.931 27.034 1.00 81.06 214 PHE A N 1
ATOM 1724 C CA . PHE A 1 214 ? -30.198 -28.537 25.881 1.00 81.06 214 PHE A CA 1
ATOM 1725 C C . PHE A 1 214 ? -30.314 -29.650 24.832 1.00 81.06 214 PHE A C 1
ATOM 1727 O O . PHE A 1 214 ? -31.411 -29.924 24.346 1.00 81.06 214 PHE A O 1
ATOM 1734 N N . LYS A 1 215 ? -29.215 -30.349 24.518 1.00 80.94 215 LYS A N 1
ATOM 1735 C CA . LYS A 1 215 ? -29.237 -31.503 23.596 1.00 80.94 215 LYS A CA 1
ATOM 1736 C C . LYS A 1 215 ? -30.043 -32.683 24.144 1.00 80.94 215 LYS A C 1
ATOM 1738 O O . LYS A 1 215 ? -30.546 -33.502 23.371 1.00 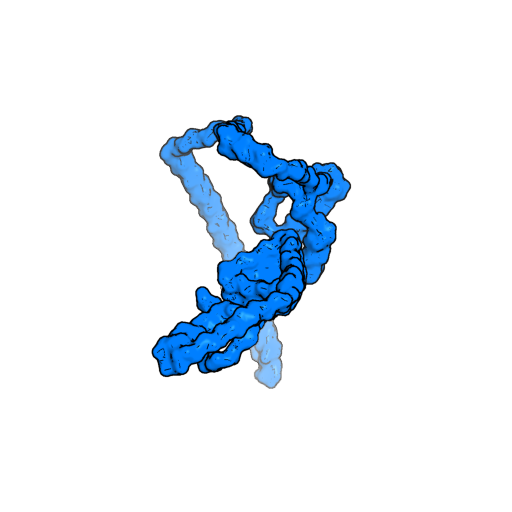80.94 215 LYS A O 1
ATOM 1743 N N . ASN A 1 216 ? -30.173 -32.781 25.466 1.00 83.00 216 ASN A N 1
ATOM 1744 C CA . ASN A 1 216 ? -30.967 -33.818 26.110 1.00 83.00 216 ASN A CA 1
ATOM 1745 C C . ASN A 1 216 ? -32.471 -33.535 26.120 1.00 83.00 216 ASN A C 1
ATOM 1747 O O . ASN A 1 216 ? -33.230 -34.500 26.255 1.00 83.00 216 ASN A O 1
ATOM 1751 N N . HIS A 1 217 ? -32.879 -32.282 25.900 1.00 87.19 217 HIS A N 1
ATOM 1752 C CA . HIS A 1 217 ? -34.273 -31.855 25.883 1.00 87.19 217 HIS A CA 1
ATOM 1753 C C . HIS A 1 217 ? -35.096 -32.584 24.810 1.00 87.19 217 HIS A C 1
ATOM 1755 O O . HIS A 1 217 ? -34.658 -32.772 23.667 1.00 87.19 217 HIS A O 1
ATOM 1761 N N . LEU A 1 218 ? -36.326 -32.959 25.167 1.00 87.38 218 LEU A N 1
ATOM 1762 C CA . LEU A 1 218 ? -37.238 -33.710 24.303 1.00 87.38 218 LEU A CA 1
ATOM 1763 C C . LEU A 1 218 ? -37.472 -33.025 22.946 1.00 87.38 218 LEU A C 1
ATOM 1765 O O . LEU A 1 218 ? -37.407 -33.689 21.910 1.00 87.38 218 LEU A O 1
ATOM 1769 N N . SER A 1 219 ? -37.691 -31.704 22.932 1.00 87.31 219 SER A N 1
ATOM 1770 C CA . SER A 1 219 ? -37.961 -30.967 21.684 1.00 87.31 219 SER A CA 1
ATOM 1771 C C . SER A 1 219 ? -36.774 -30.985 20.716 1.00 87.31 219 SER A C 1
ATOM 1773 O O . SER A 1 219 ? -36.976 -31.139 19.514 1.00 87.31 219 SER A O 1
ATOM 1775 N N . TYR A 1 220 ? -35.538 -30.912 21.225 1.00 89.50 220 TYR A N 1
ATOM 1776 C CA . TYR A 1 220 ? -34.326 -30.964 20.406 1.00 89.50 220 TYR A CA 1
ATOM 1777 C C . TYR A 1 220 ? -34.154 -32.344 19.762 1.00 89.50 220 TYR A C 1
ATOM 1779 O O . TYR A 1 220 ? -33.897 -32.455 18.562 1.00 89.50 220 TYR A O 1
ATOM 1787 N N . LYS A 1 221 ? -34.364 -33.416 20.540 1.00 89.75 221 LYS A N 1
ATOM 1788 C CA . LYS A 1 221 ? -34.306 -34.802 20.045 1.00 89.75 221 LYS A CA 1
ATOM 1789 C C . LYS A 1 221 ? -35.378 -35.079 18.987 1.00 89.75 221 LYS A C 1
ATOM 1791 O O . LYS A 1 221 ? -35.069 -35.676 17.955 1.00 89.75 221 LYS A O 1
ATOM 1796 N N . LEU A 1 222 ? -36.608 -34.609 19.210 1.00 90.44 222 LEU A N 1
ATOM 1797 C CA . LEU A 1 222 ? -37.701 -34.701 18.237 1.00 90.44 222 LEU A CA 1
ATOM 1798 C C . LEU A 1 222 ? -37.391 -33.910 16.961 1.00 90.44 222 LEU A C 1
ATOM 1800 O O . LEU A 1 222 ? -37.524 -34.457 15.870 1.00 90.44 222 LEU A O 1
ATOM 1804 N N . GLY A 1 223 ? -36.914 -32.668 17.088 1.00 90.56 223 GLY A N 1
ATOM 1805 C CA . GLY A 1 223 ? -36.535 -31.823 15.953 1.00 90.56 223 GLY A CA 1
ATOM 1806 C C . GLY A 1 223 ? -35.419 -32.436 15.106 1.00 90.56 223 GLY A C 1
ATOM 1807 O O . GLY A 1 223 ? -35.534 -32.505 13.885 1.00 90.56 223 GLY A O 1
ATOM 1808 N N . ASN A 1 224 ? -34.372 -32.976 15.736 1.00 91.50 224 ASN A N 1
ATOM 1809 C CA . ASN A 1 224 ? -33.290 -33.651 15.015 1.00 91.50 224 ASN A CA 1
ATOM 1810 C C . ASN A 1 224 ? -33.781 -34.915 14.279 1.00 91.50 224 ASN A C 1
ATOM 1812 O O . ASN A 1 224 ? -33.398 -35.170 13.135 1.00 91.50 224 ASN A O 1
ATOM 1816 N N . SER A 1 225 ? -34.674 -35.688 14.907 1.00 89.69 225 SER A N 1
ATOM 1817 C CA . SER A 1 225 ? -35.309 -36.851 14.273 1.00 89.69 225 SER A CA 1
ATOM 1818 C C . SER A 1 225 ? -36.191 -36.440 13.085 1.00 89.69 225 SER A C 1
ATOM 1820 O O . SER A 1 225 ? -36.133 -37.067 12.025 1.00 89.69 225 SER A O 1
ATOM 1822 N N . LEU A 1 226 ? -36.920 -35.326 13.202 1.00 92.00 226 LEU A N 1
ATOM 1823 C CA . LEU A 1 226 ? -37.746 -34.769 12.130 1.00 92.00 226 LEU A CA 1
ATOM 1824 C C . LEU A 1 226 ? -36.901 -34.313 10.933 1.00 92.00 226 LEU A C 1
ATOM 1826 O O . LEU A 1 226 ? -37.229 -34.628 9.792 1.00 92.00 226 LEU A O 1
ATOM 1830 N N . ILE A 1 227 ? -35.773 -33.639 11.177 1.00 91.56 227 ILE A N 1
ATOM 1831 C CA . ILE A 1 227 ? -34.830 -33.235 10.120 1.00 91.56 227 ILE A CA 1
ATOM 1832 C C . ILE A 1 227 ? -34.288 -34.469 9.382 1.00 91.56 227 ILE A C 1
ATOM 1834 O O . ILE A 1 227 ? -34.194 -34.479 8.151 1.00 91.56 227 ILE A O 1
ATOM 1838 N N . LYS A 1 228 ? -33.955 -35.541 10.112 1.00 91.00 228 LYS A N 1
ATOM 1839 C CA . LYS A 1 228 ? -33.491 -36.807 9.522 1.00 91.00 228 LYS A CA 1
ATOM 1840 C C . LYS A 1 228 ? -34.587 -37.494 8.698 1.00 91.00 228 LYS A C 1
ATOM 1842 O O . LYS A 1 228 ? -34.304 -38.035 7.625 1.00 91.00 228 LYS A O 1
ATOM 1847 N N . ALA A 1 229 ? -35.830 -37.437 9.166 1.00 90.56 229 ALA A N 1
ATOM 1848 C CA . ALA A 1 229 ? -36.994 -37.948 8.452 1.00 90.56 229 ALA A CA 1
ATOM 1849 C C . ALA A 1 229 ? -37.255 -37.171 7.155 1.00 90.56 229 ALA A C 1
ATOM 1851 O O . ALA A 1 229 ? -37.411 -37.788 6.104 1.00 90.56 229 ALA A O 1
ATOM 1852 N N . HIS A 1 230 ? -37.185 -35.837 7.200 1.00 91.06 230 HIS A N 1
ATOM 1853 C CA . HIS A 1 230 ? -37.328 -34.968 6.030 1.00 91.06 230 HIS A CA 1
ATOM 1854 C C . HIS A 1 230 ? -36.275 -35.282 4.956 1.00 91.06 230 HIS A C 1
ATOM 1856 O O . HIS A 1 230 ? -36.597 -35.423 3.780 1.00 91.06 230 HIS A O 1
ATOM 1862 N N . LYS A 1 231 ? -35.009 -35.494 5.344 1.00 91.62 231 LYS A N 1
ATOM 1863 C CA . LYS A 1 231 ? -33.943 -35.895 4.402 1.00 91.62 231 LYS A CA 1
ATOM 1864 C C . LYS A 1 231 ? -34.190 -37.252 3.725 1.00 91.62 231 LYS A C 1
ATOM 1866 O O . LYS A 1 231 ? -33.622 -37.517 2.671 1.00 91.62 231 LYS A O 1
ATOM 1871 N N . SER A 1 232 ? -35.017 -38.112 4.317 1.00 89.56 232 SER A N 1
ATOM 1872 C CA . SER A 1 232 ? -35.338 -39.456 3.815 1.00 89.56 232 SER A CA 1
ATOM 1873 C C . SER A 1 232 ? -36.819 -39.621 3.455 1.00 89.56 232 SER A C 1
ATOM 1875 O O . SER A 1 232 ? -37.332 -40.743 3.436 1.00 89.56 232 SER A O 1
ATOM 1877 N N . TRP A 1 233 ? -37.512 -38.518 3.146 1.00 86.94 233 TRP A N 1
ATOM 1878 C CA . TRP A 1 233 ? -38.963 -38.503 2.944 1.00 86.94 233 TRP A CA 1
ATOM 1879 C C . TRP A 1 233 ? -39.429 -39.488 1.857 1.00 86.94 233 TRP A C 1
ATOM 1881 O O . TRP A 1 233 ? -40.329 -40.286 2.104 1.00 86.94 233 TRP A O 1
ATOM 1891 N N . TYR A 1 234 ? -38.725 -39.532 0.721 1.00 82.25 234 TYR A N 1
ATOM 1892 C CA . TYR A 1 234 ? -38.990 -40.417 -0.422 1.00 82.25 234 TYR A CA 1
ATOM 1893 C C . TYR A 1 234 ? -38.790 -41.919 -0.129 1.00 82.25 234 TYR A C 1
ATOM 1895 O O . TYR A 1 234 ? -39.212 -42.759 -0.916 1.00 82.25 234 TYR A O 1
ATOM 1903 N N . LYS A 1 235 ? -38.172 -42.284 1.006 1.00 84.88 235 LYS A N 1
ATOM 1904 C CA . LYS A 1 235 ? -38.014 -43.679 1.477 1.00 84.88 235 LYS A CA 1
ATOM 1905 C C . LYS A 1 235 ? -38.941 -44.015 2.654 1.00 84.88 235 LYS A C 1
ATOM 1907 O O . LYS A 1 235 ? -38.626 -44.895 3.458 1.00 84.88 235 LYS A O 1
ATOM 1912 N N . GLY A 1 236 ? -40.037 -43.271 2.817 1.00 88.31 236 GLY A N 1
ATOM 1913 C CA . GLY A 1 236 ? -40.961 -43.436 3.942 1.00 88.31 236 GLY A CA 1
ATOM 1914 C C . GLY A 1 236 ? -40.415 -42.901 5.273 1.00 88.31 236 GLY A C 1
ATOM 1915 O O . GLY A 1 236 ? -40.785 -43.399 6.338 1.00 88.31 236 GLY A O 1
ATOM 1916 N N . GLY A 1 237 ? -39.526 -41.900 5.239 1.00 89.19 237 GLY A N 1
ATOM 1917 C CA . GLY A 1 237 ? -38.897 -41.313 6.430 1.00 89.19 237 GLY A CA 1
ATOM 1918 C C . GLY A 1 237 ? -39.896 -40.807 7.480 1.00 89.19 237 GLY A C 1
ATOM 1919 O O . GLY A 1 237 ? -39.671 -41.001 8.672 1.00 89.19 237 GLY A O 1
ATOM 1920 N N . TYR A 1 238 ? -41.034 -40.245 7.056 1.00 89.50 238 TYR A N 1
ATOM 1921 C CA . TYR A 1 238 ? -42.087 -39.767 7.964 1.00 89.50 238 TYR A CA 1
ATOM 1922 C C . TYR A 1 238 ? -42.849 -40.890 8.676 1.00 89.50 238 TYR A C 1
ATOM 1924 O O . TYR A 1 238 ? -43.203 -40.745 9.842 1.00 89.50 238 TYR A O 1
ATOM 1932 N N . ILE A 1 239 ? -43.041 -42.038 8.023 1.00 87.25 239 ILE A N 1
ATOM 1933 C CA . ILE A 1 239 ? -43.671 -43.205 8.657 1.00 87.25 239 ILE A CA 1
ATOM 1934 C C . ILE A 1 239 ? -42.751 -43.737 9.763 1.00 87.25 239 ILE A C 1
ATOM 1936 O O . ILE A 1 239 ? -43.188 -43.965 10.888 1.00 87.25 239 ILE A O 1
ATOM 1940 N N . LYS A 1 240 ? -41.443 -43.839 9.485 1.00 86.31 240 LYS A N 1
ATOM 1941 C CA . LYS A 1 240 ? -40.428 -44.213 10.489 1.00 86.31 240 LYS A CA 1
ATOM 1942 C C . LYS A 1 240 ? -40.318 -43.194 11.627 1.00 86.31 240 LYS A C 1
ATOM 1944 O O . LYS A 1 240 ? -40.084 -43.586 12.769 1.00 86.31 240 LYS A O 1
ATOM 1949 N N . PHE A 1 241 ? -40.513 -41.908 11.335 1.00 93.12 241 PHE A N 1
ATOM 1950 C CA . PHE A 1 241 ? -40.493 -40.842 12.336 1.00 93.12 241 PHE A CA 1
ATOM 1951 C C . PHE A 1 241 ? -41.570 -41.017 13.406 1.00 93.12 241 PHE A C 1
ATOM 1953 O O . PHE A 1 241 ? -41.273 -40.780 14.570 1.00 93.12 241 PHE A O 1
ATOM 1960 N N . ILE A 1 242 ? -42.778 -41.473 13.058 1.00 89.25 242 ILE A N 1
ATOM 1961 C CA . ILE A 1 242 ? -43.856 -41.694 14.039 1.00 89.25 242 ILE A CA 1
ATOM 1962 C C . ILE A 1 242 ? -43.415 -42.711 15.104 1.00 89.25 242 ILE A C 1
ATOM 1964 O O . ILE A 1 242 ? -43.529 -42.444 16.302 1.00 89.25 242 ILE A O 1
ATOM 1968 N N . PHE A 1 243 ? -42.833 -43.838 14.683 1.00 90.81 243 PHE A N 1
ATOM 1969 C CA . PHE A 1 243 ? -42.317 -44.857 15.603 1.00 90.81 243 PHE A CA 1
ATOM 1970 C C . PHE A 1 243 ? -41.134 -44.346 16.443 1.00 90.81 243 PHE A C 1
ATOM 1972 O O . PHE A 1 243 ? -41.091 -44.569 17.655 1.00 90.81 243 PHE A O 1
ATOM 1979 N N . GLU A 1 244 ? -40.196 -43.613 15.835 1.00 89.06 244 GLU A N 1
ATOM 1980 C CA . GLU A 1 244 ? -39.069 -42.998 16.552 1.00 89.06 244 GLU A CA 1
ATOM 1981 C C . GLU A 1 244 ? -39.523 -41.908 17.536 1.00 89.06 244 GLU A C 1
ATOM 1983 O O . GLU A 1 244 ? -39.007 -41.834 18.648 1.00 89.06 244 GLU A O 1
ATOM 1988 N N . ALA A 1 245 ? -40.528 -41.101 17.198 1.00 90.19 245 ALA A N 1
ATOM 1989 C CA . ALA A 1 245 ? -41.072 -40.071 18.080 1.00 90.19 245 ALA A CA 1
ATOM 1990 C C . ALA A 1 245 ? -41.721 -40.682 19.332 1.00 90.19 245 ALA A C 1
ATOM 1992 O O . ALA A 1 245 ? -41.489 -40.196 20.442 1.00 90.19 245 ALA A O 1
ATOM 1993 N N . ILE A 1 246 ? -42.466 -41.784 19.179 1.00 89.81 246 ILE A N 1
ATOM 1994 C CA . ILE A 1 246 ? -43.032 -42.546 20.305 1.00 89.81 246 ILE A CA 1
ATOM 1995 C C . ILE A 1 246 ? -41.908 -43.111 21.183 1.00 89.81 246 ILE A C 1
ATOM 1997 O O . ILE A 1 246 ? -41.939 -42.965 22.406 1.00 89.81 246 ILE A O 1
ATOM 2001 N N . LYS A 1 247 ? -40.870 -43.690 20.570 1.00 90.50 247 LYS A N 1
ATOM 2002 C CA . LYS A 1 247 ? -39.702 -44.233 21.279 1.00 90.50 247 LYS A CA 1
ATOM 2003 C C . LYS A 1 247 ? -38.936 -43.158 22.056 1.00 90.50 247 LYS A C 1
ATOM 2005 O O . LYS A 1 247 ? -38.599 -43.372 23.219 1.00 90.50 247 LYS A O 1
ATOM 2010 N N . ILE A 1 248 ? -38.689 -41.997 21.444 1.00 90.31 248 ILE A N 1
ATOM 2011 C CA . ILE A 1 248 ? -38.020 -40.848 22.071 1.00 90.31 248 ILE A CA 1
ATOM 2012 C C . ILE A 1 248 ? -38.858 -40.312 23.241 1.00 90.31 248 ILE A C 1
ATOM 2014 O O . ILE A 1 248 ? -38.304 -40.054 24.310 1.00 90.31 248 ILE A O 1
ATOM 2018 N N . LYS A 1 249 ? -40.184 -40.196 23.074 1.00 89.00 249 LYS A N 1
ATOM 2019 C CA . LYS A 1 249 ? -41.107 -39.755 24.132 1.00 89.00 249 LYS A CA 1
ATOM 2020 C C . LYS A 1 249 ? -41.119 -40.721 25.319 1.00 89.00 249 LYS A C 1
ATOM 2022 O O . LYS A 1 249 ? -41.034 -40.269 26.456 1.00 89.00 249 LYS A O 1
ATOM 2027 N N . ASN A 1 250 ? -41.165 -42.029 25.066 1.00 87.62 250 ASN A N 1
ATOM 2028 C CA . ASN A 1 250 ? -41.149 -43.045 26.121 1.00 87.62 250 ASN A CA 1
ATOM 2029 C C . ASN A 1 250 ? -39.803 -43.080 26.864 1.00 87.62 250 ASN A C 1
ATOM 2031 O O . ASN A 1 250 ? -39.787 -43.175 28.084 1.00 87.62 250 ASN A O 1
ATOM 2035 N N . LYS A 1 251 ? -38.677 -42.920 26.154 1.00 85.81 251 LYS A N 1
ATOM 2036 C CA . LYS A 1 251 ? -37.331 -42.894 26.754 1.00 85.81 251 LYS A CA 1
ATOM 2037 C C . LYS A 1 251 ? -37.041 -41.633 27.578 1.00 85.81 251 LYS A C 1
ATOM 2039 O O . LYS A 1 251 ? -36.143 -41.662 28.401 1.00 85.81 251 LYS A O 1
ATOM 2044 N N . HIS A 1 252 ? -37.744 -40.528 27.330 1.00 84.38 252 HIS A N 1
ATOM 2045 C CA . HIS A 1 252 ? -37.601 -39.285 28.100 1.00 84.38 252 HIS A CA 1
ATOM 2046 C C . HIS A 1 252 ? -38.552 -39.226 29.315 1.00 84.38 252 HIS A C 1
ATOM 2048 O O . HIS A 1 252 ? -38.416 -38.342 30.157 1.00 84.38 252 HIS A O 1
ATOM 2054 N N . LYS A 1 253 ? -39.557 -40.110 29.384 1.00 74.25 253 LYS A N 1
ATOM 2055 C CA . LYS A 1 253 ? -40.528 -40.168 30.490 1.00 74.25 253 LYS A CA 1
ATOM 2056 C C . LYS A 1 253 ? -40.071 -41.084 31.642 1.00 74.25 253 LYS A C 1
ATOM 2058 O O . LYS A 1 253 ? -40.648 -40.995 32.720 1.00 74.25 253 LYS A O 1
ATOM 2063 N N . ASN A 1 254 ? -39.057 -41.916 31.394 1.00 53.84 254 ASN A N 1
ATOM 2064 C CA . ASN A 1 254 ? -38.337 -42.741 32.371 1.00 53.84 254 ASN A CA 1
ATOM 2065 C C . ASN A 1 254 ? -36.997 -42.089 32.711 1.00 53.84 254 ASN A C 1
ATOM 2067 O O . ASN A 1 254 ? -36.546 -42.272 33.858 1.00 53.84 254 ASN A O 1
#

Nearest PDB structures (foldseek):
  6mfk-assembly1_A  TM=9.130E-01  e=1.849E-08  Elizabethkingia anophelis
  6pu9-assembly1_B  TM=9.128E-01  e=4.900E-08  Vibrio vulnificus CMCP6
  6pu9-assembly1_A  TM=9.129E-01  e=6.781E-08  Vibrio vulnificus CMCP6
  6pua-assembly1_A  TM=8.771E-01  e=1.140E-07  Vibrio cholerae O1 biovar El Tor str. N16961
  8j40-assembly1_A  TM=6.960E-01  e=1.173E-08  Acinetobacter baumannii